Protein AF-0000000078704041 (afdb_homodimer)

Nearest PDB structures (foldseek):
  4uiq-assembly2_A  TM=2.286E-01  e=3.247E+00  Bordetella pertussis Tohama I
  4uiq-assembly2_A  TM=2.288E-01  e=3.247E+00  Bordetella pertussis Tohama I

InterPro domains:
  IPR013879 Protein of unknown function DUF1761 [PF08570] (7-128)

Radius of gyration: 18.22 Å; Cα contacts (8 Å, |Δi|>4): 382; chains: 2; bounding box: 42×47×37 Å

Structure (mmCIF, N/CA/C/O backbone):
data_AF-0000000078704041-model_v1
#
loop_
_entity.id
_entity.type
_entity.pdbx_description
1 polymer 'DUF1761 domain-containing protein'
#
loop_
_atom_site.group_PDB
_atom_site.id
_atom_site.type_symbol
_atom_site.label_atom_id
_atom_site.label_alt_id
_atom_site.label_comp_id
_atom_site.label_asym_id
_atom_site.label_entity_id
_atom_site.label_seq_id
_atom_site.pdbx_PDB_ins_code
_atom_site.Cartn_x
_atom_site.Cartn_y
_atom_site.Cartn_z
_atom_site.occupancy
_atom_site.B_iso_or_equiv
_atom_site.auth_seq_id
_atom_site.auth_comp_id
_atom_site.auth_asym_id
_atom_site.auth_atom_id
_atom_site.pdbx_PDB_model_num
ATOM 1 N N . MET A 1 1 ? -11.055 -17.156 -16.953 1 51.72 1 MET A N 1
ATOM 2 C CA . MET A 1 1 ? -11.953 -16.094 -16.531 1 51.72 1 MET A CA 1
ATOM 3 C C . MET A 1 1 ? -13.281 -16.656 -16.031 1 51.72 1 MET A C 1
ATOM 5 O O . MET A 1 1 ? -13.914 -16.094 -15.148 1 51.72 1 MET A O 1
ATOM 9 N N . ASP A 1 2 ? -13.648 -17.766 -16.547 1 55.88 2 ASP A N 1
ATOM 10 C CA . ASP A 1 2 ? -14.82 -18.547 -16.156 1 55.88 2 ASP A CA 1
ATOM 11 C C . ASP A 1 2 ? -14.789 -18.875 -14.664 1 55.88 2 ASP A C 1
ATOM 13 O O . ASP A 1 2 ? -15.828 -19.156 -14.062 1 55.88 2 ASP A O 1
ATOM 17 N N . SER A 1 3 ? -13.648 -18.297 -14.031 1 73.75 3 SER A N 1
ATOM 18 C CA . SER A 1 3 ? -13.477 -18.828 -12.68 1 73.75 3 SER A CA 1
ATOM 19 C C . SER A 1 3 ? -13.492 -17.719 -11.641 1 73.75 3 SER A C 1
ATOM 21 O O . SER A 1 3 ? -13.102 -17.922 -10.492 1 73.75 3 SER A O 1
ATOM 23 N N . ILE A 1 4 ? -14.086 -16.531 -12.18 1 87.62 4 ILE A N 1
ATOM 24 C CA . ILE A 1 4 ? -14.125 -15.453 -11.188 1 87.62 4 ILE A CA 1
ATOM 25 C C . ILE A 1 4 ? -15.539 -15.305 -10.641 1 87.62 4 ILE A C 1
ATOM 27 O O . ILE A 1 4 ? -16.5 -15.133 -11.406 1 87.62 4 ILE A O 1
ATOM 31 N N . ASN A 1 5 ? -15.789 -15.422 -9.383 1 94.69 5 ASN A N 1
ATOM 32 C CA . ASN A 1 5 ? -17.031 -15.148 -8.68 1 94.69 5 ASN A CA 1
ATOM 33 C C . ASN A 1 5 ? -17.172 -13.672 -8.32 1 94.69 5 ASN A C 1
ATOM 35 O O . ASN A 1 5 ? -16.656 -13.227 -7.293 1 94.69 5 ASN A O 1
ATOM 39 N N . TYR A 1 6 ? -17.922 -12.969 -9.078 1 96.25 6 TYR A N 1
ATOM 40 C CA . TYR A 1 6 ? -18.016 -11.523 -8.953 1 96.25 6 TYR A CA 1
ATOM 41 C C . TYR A 1 6 ? -18.719 -11.133 -7.66 1 96.25 6 TYR A C 1
ATOM 43 O O . TYR A 1 6 ? -18.453 -10.07 -7.09 1 96.25 6 TYR A O 1
ATOM 51 N N . LEU A 1 7 ? -19.547 -11.984 -7.184 1 97.19 7 LEU A N 1
ATOM 52 C CA . LEU A 1 7 ? -20.203 -11.711 -5.91 1 97.19 7 LEU A CA 1
ATOM 53 C C . LEU A 1 7 ? -19.203 -11.758 -4.762 1 97.19 7 LEU A C 1
ATOM 55 O O . LEU A 1 7 ? -19.297 -10.969 -3.816 1 97.19 7 LEU A O 1
ATOM 59 N N . ALA A 1 8 ? -18.266 -12.703 -4.855 1 97.38 8 ALA A N 1
ATOM 60 C CA . ALA A 1 8 ? -17.203 -12.789 -3.85 1 97.38 8 ALA A CA 1
ATOM 61 C C . ALA A 1 8 ? -16.312 -11.547 -3.887 1 97.38 8 ALA A C 1
ATOM 63 O O . ALA A 1 8 ? -15.906 -11.039 -2.842 1 97.38 8 ALA A O 1
ATOM 64 N N . VAL A 1 9 ? -16.094 -11.109 -5.105 1 97.94 9 VAL A N 1
ATOM 65 C CA . VAL A 1 9 ? -15.266 -9.922 -5.289 1 97.94 9 VAL A CA 1
ATOM 66 C C . VAL A 1 9 ? -15.953 -8.711 -4.66 1 97.94 9 VAL A C 1
ATOM 68 O O . VAL A 1 9 ? -15.312 -7.93 -3.947 1 97.94 9 VAL A O 1
ATOM 71 N N . ILE A 1 10 ? -17.234 -8.57 -4.863 1 98.38 10 ILE A N 1
ATOM 72 C CA . ILE A 1 10 ? -18 -7.453 -4.32 1 98.38 10 ILE A CA 1
ATOM 73 C C . ILE A 1 10 ? -18.078 -7.578 -2.799 1 98.38 10 ILE A C 1
ATOM 75 O O . ILE A 1 10 ? -17.922 -6.59 -2.078 1 98.38 10 ILE A O 1
ATOM 79 N N . ALA A 1 11 ? -18.312 -8.742 -2.324 1 98.38 11 ALA A N 1
ATOM 80 C CA . ALA A 1 11 ? -18.375 -8.977 -0.883 1 98.38 11 ALA A CA 1
ATOM 81 C C . ALA A 1 11 ? -17.047 -8.641 -0.208 1 98.38 11 ALA A C 1
ATOM 83 O O . ALA A 1 11 ? -17.031 -8.07 0.887 1 98.38 11 ALA A O 1
ATOM 84 N N . ALA A 1 12 ? -15.969 -9.078 -0.849 1 98.44 12 ALA A N 1
ATOM 85 C CA . ALA A 1 12 ? -14.648 -8.75 -0.316 1 98.44 12 ALA A CA 1
ATOM 86 C C . ALA A 1 12 ? -14.438 -7.242 -0.257 1 98.44 12 ALA A C 1
ATOM 88 O O . ALA A 1 12 ? -13.945 -6.719 0.745 1 98.44 12 ALA A O 1
ATOM 89 N N . ALA A 1 13 ? -14.812 -6.59 -1.281 1 98.5 13 ALA A N 1
ATOM 90 C CA . ALA A 1 13 ? -14.695 -5.133 -1.303 1 98.5 13 ALA A CA 1
ATOM 91 C C . ALA A 1 13 ? -15.539 -4.496 -0.203 1 98.5 13 ALA A C 1
ATOM 93 O O . ALA A 1 13 ? -15.094 -3.568 0.473 1 98.5 13 ALA A O 1
ATOM 94 N N . LEU A 1 14 ? -16.719 -4.98 0.043 1 98.19 14 LEU A N 1
ATOM 95 C CA . LEU A 1 14 ? -17.641 -4.434 1.046 1 98.19 14 LEU A CA 1
ATOM 96 C C . LEU A 1 14 ? -17.094 -4.676 2.453 1 98.19 14 LEU A C 1
ATOM 98 O O . LEU A 1 14 ? -17.359 -3.891 3.365 1 98.19 14 LEU A O 1
ATOM 102 N N . SER A 1 15 ? -16.391 -5.738 2.602 1 98.31 15 SER A N 1
ATOM 103 C CA . SER A 1 15 ? -15.844 -6.039 3.92 1 98.31 15 SER A CA 1
ATOM 104 C C . SER A 1 15 ? -14.891 -4.938 4.383 1 98.31 15 SER A C 1
ATOM 106 O O . SER A 1 15 ? -14.742 -4.707 5.586 1 98.31 15 SER A O 1
ATOM 108 N N . ALA A 1 16 ? -14.25 -4.297 3.436 1 97.38 16 ALA A N 1
ATOM 109 C CA . ALA A 1 16 ? -13.344 -3.201 3.775 1 97.38 16 ALA A CA 1
ATOM 110 C C . ALA A 1 16 ? -14.078 -2.1 4.535 1 97.38 16 ALA A C 1
ATOM 112 O O . ALA A 1 16 ? -13.516 -1.483 5.441 1 97.38 16 ALA A O 1
ATOM 113 N N . PHE A 1 17 ? -15.312 -1.873 4.238 1 96.19 17 PHE A N 1
ATOM 114 C CA . PHE A 1 17 ? -16.109 -0.826 4.871 1 96.19 17 PHE A CA 1
ATOM 115 C C . PHE A 1 17 ? -16.531 -1.248 6.273 1 96.19 17 PHE A C 1
ATOM 117 O O . PHE A 1 17 ? -16.531 -0.435 7.199 1 96.19 17 PHE A O 1
ATOM 124 N N . LEU A 1 18 ? -16.891 -2.438 6.316 1 97 18 LEU A N 1
ATOM 125 C CA . LEU A 1 18 ? -17.266 -2.945 7.633 1 97 18 LEU A CA 1
ATOM 126 C C . LEU A 1 18 ? -16.078 -2.893 8.586 1 97 18 LEU A C 1
ATOM 128 O O . LEU A 1 18 ? -16.203 -2.438 9.727 1 97 18 LEU A O 1
ATOM 132 N N . ILE A 1 19 ? -14.969 -3.332 8.102 1 98.31 19 ILE A N 1
ATOM 133 C CA . ILE A 1 19 ? -13.758 -3.314 8.914 1 98.31 19 ILE A CA 1
ATOM 134 C C . ILE A 1 19 ? -13.367 -1.872 9.234 1 98.31 19 ILE A C 1
ATOM 136 O O . ILE A 1 19 ? -13 -1.559 10.367 1 98.31 19 ILE A O 1
ATOM 140 N N . GLY A 1 20 ? -13.438 -1.019 8.242 1 97 20 GLY A N 1
ATOM 141 C CA . GLY A 1 20 ? -13.141 0.388 8.461 1 97 20 GLY A CA 1
ATOM 142 C C . GLY A 1 20 ? -14.031 1.037 9.5 1 97 20 GLY A C 1
ATOM 143 O O . GLY A 1 20 ? -13.57 1.819 10.328 1 97 20 GLY A O 1
ATOM 144 N N . GLY A 1 21 ? -15.297 0.748 9.414 1 95.31 21 GLY A N 1
ATOM 145 C CA . GLY A 1 21 ? -16.234 1.262 10.406 1 95.31 21 GLY A CA 1
ATOM 146 C C . GLY A 1 21 ? -15.867 0.864 11.82 1 95.31 21 GLY A C 1
ATOM 147 O O . GLY A 1 21 ? -15.812 1.713 12.719 1 95.31 21 GLY A O 1
ATOM 148 N N . VAL A 1 22 ? -15.578 -0.348 12 1 97.25 22 VAL A N 1
ATOM 149 C CA . VAL A 1 22 ? -15.211 -0.836 13.328 1 97.25 22 VAL A CA 1
ATOM 150 C C . VAL A 1 22 ? -13.844 -0.282 13.719 1 97.25 22 VAL A C 1
ATOM 152 O O . VAL A 1 22 ? -13.656 0.179 14.852 1 97.25 22 VAL A O 1
ATOM 155 N N . TRP A 1 23 ? -12.906 -0.189 12.859 1 97.19 23 TRP A N 1
ATOM 156 C CA . TRP A 1 23 ? -11.516 0.183 13.102 1 97.19 23 TRP A CA 1
ATOM 157 C C . TRP A 1 23 ? -11.406 1.666 13.438 1 97.19 23 TRP A C 1
ATOM 159 O O . TRP A 1 23 ? -10.75 2.039 14.414 1 97.19 23 TRP A O 1
ATOM 169 N N . TYR A 1 24 ? -12.102 2.502 12.664 1 94.88 24 TYR A N 1
ATOM 170 C CA . TYR A 1 24 ? -11.875 3.939 12.742 1 94.88 24 TYR A CA 1
ATOM 171 C C . TYR A 1 24 ? -12.992 4.625 13.531 1 94.88 24 TYR A C 1
ATOM 173 O O . TYR A 1 24 ? -12.891 5.812 13.844 1 94.88 24 TYR A O 1
ATOM 181 N N . SER A 1 25 ? -14.047 3.895 13.867 1 92.69 25 SER A N 1
ATOM 182 C CA . SER A 1 25 ? -15.125 4.508 14.641 1 92.69 25 SER A CA 1
ATOM 183 C C . SER A 1 25 ? -15.234 3.879 16.016 1 92.69 25 SER A C 1
ATOM 185 O O . SER A 1 25 ? -15.734 4.508 16.953 1 92.69 25 SER A O 1
ATOM 187 N N . VAL A 1 26 ? -14.773 2.641 16.172 1 94.62 26 VAL A N 1
ATOM 188 C CA . VAL A 1 26 ? -14.953 1.966 17.453 1 94.62 26 VAL A CA 1
ATOM 189 C C . VAL A 1 26 ? -13.594 1.753 18.125 1 94.62 26 VAL A C 1
ATOM 191 O O . VAL A 1 26 ? -13.367 2.209 19.234 1 94.62 26 VAL A O 1
ATOM 194 N N . LEU A 1 27 ? -12.656 1.256 17.469 1 97.38 27 LEU A N 1
ATOM 195 C CA . LEU A 1 27 ? -11.414 0.817 18.094 1 97.38 27 LEU A CA 1
ATOM 196 C C . LEU A 1 27 ? -10.414 1.962 18.172 1 97.38 27 LEU A C 1
ATOM 198 O O . LEU A 1 27 ? -9.719 2.121 19.188 1 97.38 27 LEU A O 1
ATOM 202 N N . PHE A 1 28 ? -10.289 2.791 17.078 1 97.88 28 PHE A N 1
ATOM 203 C CA . PHE A 1 28 ? -9.156 3.715 17.016 1 97.88 28 PHE A CA 1
ATOM 204 C C . PHE A 1 28 ? -9.617 5.105 16.609 1 97.88 28 PHE A C 1
ATOM 206 O O . PHE A 1 28 ? -8.844 5.875 16.031 1 97.88 28 PHE A O 1
ATOM 213 N N . ALA A 1 29 ? -10.867 5.418 16.844 1 94.06 29 ALA A N 1
ATOM 214 C CA . ALA A 1 29 ? -11.43 6.695 16.422 1 94.06 29 ALA A CA 1
ATOM 215 C C . ALA A 1 29 ? -10.641 7.867 17 1 94.06 29 ALA A C 1
ATOM 217 O O . ALA A 1 29 ? -10.156 8.719 16.25 1 94.06 29 ALA A O 1
ATOM 218 N N . LYS A 1 30 ? -10.484 7.875 18.25 1 94.88 30 LYS A N 1
ATOM 219 C CA . LYS A 1 30 ? -9.898 9.016 18.938 1 94.88 30 LYS A CA 1
ATOM 220 C C . LYS A 1 30 ? -8.43 9.203 18.562 1 94.88 30 LYS A C 1
ATOM 222 O O . LYS A 1 30 ? -8.023 10.281 18.141 1 94.88 30 LYS A O 1
ATOM 227 N N . PRO A 1 31 ? -7.621 8.133 18.703 1 97 31 PRO A N 1
ATOM 228 C CA . PRO A 1 31 ? -6.219 8.359 18.344 1 97 31 PRO A CA 1
ATOM 229 C C . PRO A 1 31 ? -6.035 8.68 16.859 1 97 31 PRO A C 1
ATOM 231 O O . PRO A 1 31 ? -5.137 9.445 16.5 1 97 31 PRO A O 1
ATOM 234 N N . TRP A 1 32 ? -6.832 8.141 16.031 1 96.56 32 TRP A N 1
ATOM 235 C CA . TRP A 1 32 ? -6.746 8.43 14.602 1 96.56 32 TRP A CA 1
ATOM 236 C C . TRP A 1 32 ? -7.07 9.891 14.328 1 96.56 32 TRP A C 1
ATOM 238 O O . TRP A 1 32 ? -6.371 10.555 13.562 1 96.56 32 TRP A O 1
ATOM 248 N N . MET A 1 33 ? -8.094 10.367 14.922 1 94.94 33 MET A N 1
ATOM 249 C CA . MET A 1 33 ? -8.477 11.758 14.742 1 94.94 33 MET A CA 1
ATOM 250 C C . MET A 1 33 ? -7.398 12.695 15.273 1 94.94 33 MET A C 1
ATOM 252 O O . MET A 1 33 ? -7.07 13.703 14.641 1 94.94 33 MET A O 1
ATOM 256 N N . LYS A 1 34 ? -6.918 12.359 16.391 1 95.81 34 LYS A N 1
ATOM 257 C CA . LYS A 1 34 ? -5.883 13.172 17.031 1 95.81 34 LYS A CA 1
ATOM 258 C C . LYS A 1 34 ? -4.633 13.242 16.141 1 95.81 34 LYS A C 1
ATOM 260 O O . LYS A 1 34 ? -4.078 14.328 15.938 1 95.81 34 LYS A O 1
ATOM 265 N N . GLU A 1 35 ? -4.223 12.117 15.633 1 95.94 35 GLU A N 1
ATOM 266 C CA . GLU A 1 35 ? -3.008 12.062 14.82 1 95.94 35 GLU A CA 1
ATOM 267 C C . GLU A 1 35 ? -3.184 12.828 13.516 1 95.94 35 GLU A C 1
ATOM 269 O O . GLU A 1 35 ? -2.213 13.328 12.945 1 95.94 35 GLU A O 1
ATOM 274 N N . ASN A 1 36 ? -4.406 12.93 13.016 1 94.38 36 ASN A N 1
ATOM 275 C CA . ASN A 1 36 ? -4.66 13.625 11.758 1 94.38 36 ASN A CA 1
ATOM 276 C C . ASN A 1 36 ? -5.047 15.078 12 1 94.38 36 ASN A C 1
ATOM 278 O O . ASN A 1 36 ? -5.23 15.844 11.047 1 94.38 36 ASN A O 1
ATOM 282 N N . GLY A 1 37 ? -5.188 15.422 13.297 1 92.44 37 GLY A N 1
ATOM 283 C CA . GLY A 1 37 ? -5.59 16.781 13.648 1 92.44 37 GLY A CA 1
ATOM 284 C C . GLY A 1 37 ? -7.035 17.078 13.312 1 92.44 37 GLY A C 1
ATOM 285 O O . GLY A 1 37 ? -7.379 18.219 13 1 92.44 37 GLY A O 1
ATOM 286 N N . PHE A 1 38 ? -7.832 16.078 13.281 1 90.25 38 PHE A N 1
ATOM 287 C CA . PHE A 1 38 ? -9.242 16.25 12.93 1 90.25 38 PHE A CA 1
ATOM 288 C C . PHE A 1 38 ? -10.062 16.594 14.172 1 90.25 38 PHE A C 1
ATOM 290 O O . PHE A 1 38 ? -9.789 16.078 15.258 1 90.25 38 PHE A O 1
ATOM 297 N N . ASP A 1 39 ? -11 17.484 13.938 1 85.75 39 ASP A N 1
ATOM 298 C CA . ASP A 1 39 ? -12.078 17.656 14.906 1 85.75 39 ASP A CA 1
ATOM 299 C C . ASP A 1 39 ? -13.398 17.125 14.359 1 85.75 39 ASP A C 1
ATOM 301 O O . ASP A 1 39 ? -13.508 16.812 13.172 1 85.75 39 ASP A O 1
ATOM 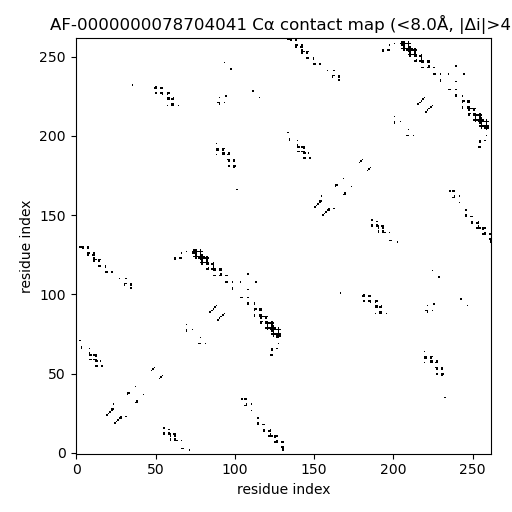305 N N . GLU A 1 40 ? -14.25 16.922 15.25 1 78.38 40 GLU A N 1
ATOM 306 C CA . GLU A 1 40 ? -15.531 16.328 14.859 1 78.38 40 GLU A CA 1
ATOM 307 C C . GLU A 1 40 ? -16.219 17.172 13.781 1 78.38 40 GLU A C 1
ATOM 309 O O . GLU A 1 40 ? -16.844 16.625 12.867 1 78.38 40 GLU A O 1
ATOM 314 N N . ALA A 1 41 ? -16.094 18.406 13.828 1 78.31 41 ALA A N 1
ATOM 315 C CA . ALA A 1 41 ? -16.719 19.297 12.867 1 78.31 41 ALA A CA 1
ATOM 316 C C . ALA A 1 41 ? -16.125 19.141 11.477 1 78.31 41 ALA A C 1
ATOM 318 O O . ALA A 1 41 ? -16.828 19.188 10.469 1 78.31 41 ALA A O 1
ATOM 319 N N . GLU A 1 42 ? -14.93 18.844 11.391 1 74.25 42 GLU A N 1
ATOM 320 C CA . GLU A 1 42 ? -14.25 18.656 10.117 1 74.25 42 GLU A CA 1
ATOM 321 C C . GLU A 1 42 ? -14.703 17.375 9.43 1 74.25 42 GLU A C 1
ATOM 323 O O . GLU A 1 42 ? -14.836 17.328 8.203 1 74.25 42 GLU A O 1
ATOM 328 N N . LEU A 1 43 ? -14.945 16.453 10.195 1 74.44 43 LEU A N 1
ATOM 329 C CA . LEU A 1 43 ? -15.352 15.156 9.664 1 74.44 43 LEU A CA 1
ATOM 330 C C . LEU A 1 43 ? -16.797 15.203 9.156 1 74.44 43 LEU A C 1
ATOM 332 O O . LEU A 1 43 ? -17.141 14.539 8.18 1 74.44 43 LEU A O 1
ATOM 336 N N . ARG A 1 44 ? -17.516 16.109 9.703 1 73.38 44 ARG A N 1
ATOM 337 C CA . ARG A 1 44 ? -18.922 16.219 9.336 1 73.38 44 ARG A CA 1
ATOM 338 C C . ARG A 1 44 ? -19.078 16.984 8.023 1 73.38 44 ARG A C 1
ATOM 340 O O . ARG A 1 44 ? -20.031 16.734 7.273 1 73.38 44 ARG A O 1
ATOM 347 N N . ASN A 1 45 ? -18.297 17.75 7.668 1 73.25 45 ASN A N 1
ATOM 348 C CA . ASN A 1 45 ? -18.406 18.594 6.484 1 73.25 45 ASN A CA 1
ATOM 349 C C . ASN A 1 45 ? -17.75 17.938 5.27 1 73.25 45 ASN A C 1
ATOM 351 O O . ASN A 1 45 ? -17.547 18.594 4.246 1 73.25 45 ASN A O 1
ATOM 355 N N . SER A 1 46 ? -17.625 16.734 5.422 1 75.81 46 SER A N 1
ATOM 356 C CA . SER A 1 46 ? -16.906 16.078 4.332 1 75.81 46 SER A CA 1
ATOM 357 C C . SER A 1 46 ? -17.875 15.508 3.305 1 75.81 46 SER A C 1
ATOM 359 O O . SER A 1 46 ? -19.047 15.25 3.621 1 75.81 46 SER A O 1
ATOM 361 N N . ASN A 1 47 ? -17.406 15.562 2.025 1 87.88 47 ASN A N 1
ATOM 362 C CA . ASN A 1 47 ? -18.156 14.906 0.959 1 87.88 47 ASN A CA 1
ATOM 363 C C . ASN A 1 47 ? -18.125 13.383 1.101 1 87.88 47 ASN A C 1
ATOM 365 O O . ASN A 1 47 ? -17.266 12.727 0.516 1 87.88 47 ASN A O 1
ATOM 369 N N . MET A 1 48 ? -19.109 12.891 1.746 1 86.06 48 MET A N 1
ATOM 370 C CA . MET A 1 48 ? -19.141 11.469 2.078 1 86.06 48 MET A CA 1
ATOM 371 C C . MET A 1 48 ? -19.266 10.617 0.819 1 86.06 48 MET A C 1
ATOM 373 O O . MET A 1 48 ? -18.719 9.516 0.75 1 86.06 48 MET A O 1
ATOM 377 N N . GLY A 1 49 ? -19.984 11.125 -0.127 1 90.5 49 GLY A N 1
ATOM 378 C CA . GLY A 1 49 ? -20.125 10.398 -1.38 1 90.5 49 GLY A CA 1
ATOM 379 C C . GLY A 1 49 ? -18.797 10.156 -2.072 1 90.5 49 GLY A C 1
ATOM 380 O O . GLY A 1 49 ? -18.516 9.047 -2.543 1 90.5 49 GLY A O 1
ATOM 381 N N . LYS A 1 50 ? -17.984 11.156 -2.123 1 93.69 50 LYS A N 1
ATOM 382 C CA . LYS A 1 50 ? -16.672 11.039 -2.742 1 93.69 50 LYS A CA 1
ATOM 383 C C . LYS A 1 50 ? -15.781 10.086 -1.949 1 93.69 50 LYS A C 1
ATOM 385 O O . LYS A 1 50 ? -15.078 9.258 -2.529 1 93.69 50 LYS A O 1
ATOM 390 N N . ILE A 1 51 ? -15.805 10.242 -0.649 1 93.25 51 ILE A N 1
ATOM 391 C CA . ILE A 1 51 ? -14.93 9.453 0.217 1 93.25 51 ILE A CA 1
ATOM 392 C C . ILE A 1 51 ? -15.336 7.98 0.156 1 93.25 51 ILE A C 1
ATOM 394 O O . ILE A 1 51 ? -14.508 7.117 -0.146 1 93.25 51 ILE A O 1
ATOM 398 N N . PHE A 1 52 ? -16.641 7.727 0.336 1 94.12 52 PHE A N 1
ATOM 399 C CA . PHE A 1 52 ? -17.094 6.344 0.37 1 94.12 52 PHE A CA 1
ATOM 400 C C . PHE A 1 52 ? -17.156 5.758 -1.035 1 94.12 52 PHE A C 1
ATOM 402 O O . PHE A 1 52 ? -16.828 4.586 -1.237 1 94.12 52 PHE A O 1
ATOM 409 N N . GLY A 1 53 ? -17.562 6.551 -1.936 1 96.06 53 GLY A N 1
ATOM 410 C CA . GLY A 1 53 ? -17.594 6.082 -3.312 1 96.06 53 GLY A CA 1
ATOM 411 C C . GLY A 1 53 ? -16.203 5.766 -3.855 1 96.06 53 GLY A C 1
ATOM 412 O O . GLY A 1 53 ? -16 4.711 -4.461 1 96.06 53 GLY A O 1
ATOM 413 N N . GLY A 1 54 ? -15.305 6.695 -3.666 1 97.12 54 GLY A N 1
ATOM 414 C CA . GLY A 1 54 ? -13.93 6.469 -4.082 1 97.12 54 GLY A CA 1
ATOM 415 C C . GLY A 1 54 ? -13.281 5.285 -3.391 1 97.12 54 GLY A C 1
ATOM 416 O O . GLY A 1 54 ? -12.578 4.5 -4.023 1 97.12 54 GLY A O 1
ATOM 417 N N . SER A 1 55 ? -13.523 5.207 -2.119 1 97.19 55 SER A N 1
ATOM 418 C CA . SER A 1 55 ? -12.961 4.098 -1.359 1 97.19 55 SER A CA 1
ATOM 419 C C . SER A 1 55 ? -13.5 2.758 -1.844 1 97.19 55 SER A C 1
ATOM 421 O O . SER A 1 55 ? -12.789 1.755 -1.851 1 97.19 55 SER A O 1
ATOM 423 N N . PHE A 1 56 ? -14.758 2.768 -2.213 1 97.81 56 PHE A N 1
ATOM 424 C CA . PHE A 1 56 ? -15.352 1.533 -2.715 1 97.81 56 PHE A CA 1
ATOM 425 C C . PHE A 1 56 ? -14.711 1.123 -4.035 1 97.81 56 PHE A C 1
ATOM 427 O O . PHE A 1 56 ? -14.453 -0.06 -4.266 1 97.81 56 PHE A O 1
ATOM 434 N N . ILE A 1 57 ? -14.484 2.051 -4.891 1 98.44 57 ILE A N 1
ATOM 435 C CA . ILE A 1 57 ? -13.836 1.775 -6.172 1 98.44 57 ILE A CA 1
ATOM 436 C C . ILE A 1 57 ? -12.453 1.18 -5.934 1 98.44 57 ILE A C 1
ATOM 438 O O . ILE A 1 57 ? -12.094 0.165 -6.535 1 98.44 57 ILE A O 1
ATOM 442 N N . PHE A 1 58 ? -11.688 1.765 -5.039 1 98.62 58 PHE A N 1
ATOM 443 C CA . PHE A 1 58 ? -10.359 1.248 -4.727 1 98.62 58 PHE A CA 1
ATOM 444 C C . PHE A 1 58 ? -10.445 -0.153 -4.133 1 98.62 58 PHE A C 1
ATOM 446 O O . PHE A 1 58 ? -9.633 -1.02 -4.449 1 98.62 58 PHE A O 1
ATOM 453 N N . SER A 1 59 ? -11.438 -0.35 -3.258 1 98.5 59 SER A N 1
ATOM 454 C CA . SER A 1 59 ? -11.602 -1.666 -2.648 1 98.5 59 SER A CA 1
ATOM 455 C C . SER A 1 59 ? -11.961 -2.717 -3.691 1 98.5 59 SER A C 1
ATOM 457 O O . SER A 1 59 ? -11.516 -3.863 -3.605 1 98.5 59 SER A O 1
ATOM 459 N N . LEU A 1 60 ? -12.734 -2.316 -4.645 1 98.56 60 LEU A N 1
ATOM 460 C CA . LEU A 1 60 ? -13.109 -3.221 -5.727 1 98.56 60 LEU A CA 1
ATOM 461 C C . LEU A 1 60 ? -11.898 -3.582 -6.578 1 98.56 60 LEU A C 1
ATOM 463 O O . LEU A 1 60 ? -11.742 -4.734 -6.984 1 98.56 60 LEU A O 1
ATOM 467 N N . ILE A 1 61 ? -11.125 -2.59 -6.848 1 98.62 61 ILE A N 1
ATOM 468 C CA . ILE A 1 61 ? -9.898 -2.811 -7.609 1 98.62 61 ILE A CA 1
ATOM 469 C C . ILE A 1 61 ? -9 -3.797 -6.871 1 98.62 61 ILE A C 1
ATOM 471 O O . ILE A 1 61 ? -8.523 -4.773 -7.453 1 98.62 61 ILE A O 1
ATOM 475 N N . ILE A 1 62 ? -8.812 -3.592 -5.617 1 98.5 62 ILE A N 1
ATOM 476 C CA . ILE A 1 62 ? -7.953 -4.445 -4.801 1 98.5 62 ILE A CA 1
ATOM 477 C C . ILE A 1 62 ? -8.484 -5.879 -4.82 1 98.5 62 ILE A C 1
ATOM 479 O O . ILE A 1 62 ? -7.73 -6.82 -5.078 1 98.5 62 ILE A O 1
ATOM 483 N N . SER A 1 63 ? -9.758 -6.02 -4.574 1 98.31 63 SER A N 1
ATOM 484 C CA . SER A 1 63 ? -10.375 -7.34 -4.496 1 98.31 63 SER A CA 1
ATOM 485 C C . SER A 1 63 ? -10.312 -8.062 -5.836 1 98.31 63 SER A C 1
ATOM 487 O O . SER A 1 63 ? -10.023 -9.258 -5.895 1 98.31 63 SER A O 1
ATOM 489 N N . PHE A 1 64 ? -10.539 -7.336 -6.887 1 97.25 64 PHE A N 1
ATOM 490 C CA . PHE A 1 64 ? -10.562 -7.93 -8.219 1 97.25 64 PHE A CA 1
ATOM 491 C C . PHE A 1 64 ? -9.18 -8.422 -8.617 1 97.25 64 PHE A C 1
ATOM 493 O O . PHE A 1 64 ? -9.031 -9.539 -9.117 1 97.25 64 PHE A O 1
ATOM 500 N N . VAL A 1 65 ? -8.219 -7.637 -8.453 1 95.88 65 VAL A N 1
ATOM 501 C CA . VAL A 1 65 ? -6.859 -8.023 -8.805 1 95.88 65 VAL A CA 1
ATOM 502 C C . VAL A 1 65 ? -6.395 -9.164 -7.891 1 95.88 65 VAL A C 1
ATOM 504 O O . VAL A 1 65 ? -5.645 -10.039 -8.32 1 95.88 65 VAL A O 1
ATOM 507 N N . PHE A 1 66 ? -6.887 -9.117 -6.68 1 95.56 66 PHE A N 1
ATOM 508 C CA . PHE A 1 66 ? -6.516 -10.148 -5.723 1 95.56 66 PHE A CA 1
ATOM 509 C C . PHE A 1 66 ? -6.996 -11.516 -6.191 1 95.56 66 PHE A C 1
ATOM 511 O O . PHE A 1 66 ? -6.25 -12.5 -6.121 1 95.56 66 PHE A O 1
ATOM 518 N N . VAL A 1 67 ? -8.188 -11.609 -6.676 1 94.25 67 VAL A N 1
ATOM 519 C CA . VAL A 1 67 ? -8.711 -12.906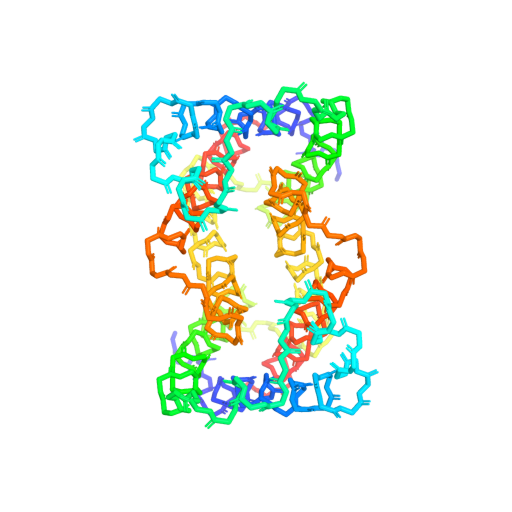 -7.086 1 94.25 67 VAL A CA 1
ATOM 520 C C . VAL A 1 67 ? -7.961 -13.398 -8.32 1 94.25 67 VAL A C 1
ATOM 522 O O . VAL A 1 67 ? -7.75 -14.602 -8.492 1 94.25 67 VAL A O 1
ATOM 525 N N . LEU A 1 68 ? -7.508 -12.453 -9.18 1 91.5 68 LEU A N 1
ATOM 526 C CA . LEU A 1 68 ? -6.719 -12.836 -10.344 1 91.5 68 LEU A CA 1
ATOM 527 C C . LEU A 1 68 ? -5.379 -13.43 -9.922 1 91.5 68 LEU A C 1
ATOM 529 O O . LEU A 1 68 ? -4.879 -14.359 -10.562 1 91.5 68 LEU A O 1
ATOM 533 N N . PHE A 1 69 ? -4.824 -12.922 -8.906 1 90.19 69 PHE A N 1
ATOM 534 C CA . PHE A 1 69 ? -3.525 -13.375 -8.414 1 90.19 69 PHE A CA 1
ATOM 535 C C . PHE A 1 69 ? -3.648 -14.727 -7.727 1 90.19 69 PHE A C 1
ATOM 537 O O . PHE A 1 69 ? -2.734 -15.555 -7.809 1 90.19 69 PHE A O 1
ATOM 544 N N . LEU A 1 70 ? -4.707 -14.984 -7.02 1 91.38 70 LEU A N 1
ATOM 545 C CA . LEU A 1 70 ? -4.891 -16.234 -6.289 1 91.38 70 LEU A CA 1
ATOM 546 C C . LEU A 1 70 ? -5.121 -17.391 -7.25 1 91.38 70 LEU A C 1
ATOM 548 O O . LEU A 1 70 ? -4.672 -18.516 -6.992 1 91.38 70 LEU A O 1
ATOM 552 N N . GLY A 1 71 ? -5.781 -17.094 -8.297 1 87.81 71 GLY A N 1
ATOM 553 C CA . GLY A 1 71 ? -6.027 -18.141 -9.273 1 87.81 71 GLY A CA 1
ATOM 554 C C . GLY A 1 71 ? -7.125 -19.109 -8.859 1 87.81 71 GLY A C 1
ATOM 555 O O . GLY A 1 71 ? -7.742 -18.938 -7.805 1 87.81 71 GLY A O 1
ATOM 556 N N . PRO A 1 72 ? -7.25 -20.172 -9.672 1 87.56 72 PRO A N 1
ATOM 557 C CA . PRO A 1 72 ? -8.391 -21.062 -9.461 1 87.56 72 PRO A CA 1
ATOM 558 C C . PRO A 1 72 ? -8.148 -22.062 -8.328 1 87.56 72 PRO A C 1
ATOM 560 O O . PRO A 1 72 ? -9.102 -22.625 -7.785 1 87.56 72 PRO A O 1
ATOM 563 N N . GLU A 1 73 ? -6.969 -22.328 -7.996 1 87.62 73 GLU A N 1
ATOM 564 C CA . GLU A 1 73 ? -6.66 -23.328 -6.973 1 87.62 73 GLU A CA 1
ATOM 565 C C . GLU A 1 73 ? -6.672 -22.703 -5.578 1 87.62 73 GLU A C 1
ATOM 567 O O . GLU A 1 73 ? -6.27 -23.344 -4.605 1 87.62 73 GLU A O 1
ATOM 572 N N . ARG A 1 74 ? -7.305 -21.672 -5.473 1 90.12 74 ARG A N 1
ATOM 573 C CA . ARG A 1 74 ? -7.316 -20.938 -4.207 1 90.12 74 ARG A CA 1
ATOM 574 C C . ARG A 1 74 ? -8.266 -21.594 -3.209 1 90.12 74 ARG A C 1
ATOM 576 O O . ARG A 1 74 ? -9.227 -22.266 -3.6 1 90.12 74 ARG A O 1
ATOM 583 N N . ASN A 1 75 ? -7.898 -21.469 -1.918 1 95.06 75 ASN A N 1
ATOM 584 C CA . ASN A 1 75 ? -8.758 -21.812 -0.791 1 95.06 75 ASN A CA 1
ATOM 585 C C . ASN A 1 75 ? -8.641 -20.797 0.339 1 95.06 75 ASN A C 1
ATOM 587 O O . ASN A 1 75 ? -7.934 -19.797 0.206 1 95.06 75 ASN A O 1
ATOM 591 N N . ALA A 1 76 ? -9.367 -21.047 1.382 1 96.44 76 ALA A N 1
ATOM 592 C CA . ALA A 1 76 ? -9.461 -20.078 2.471 1 96.44 76 ALA A CA 1
ATOM 593 C C . ALA A 1 76 ? -8.086 -19.75 3.045 1 96.44 76 ALA A C 1
ATOM 595 O O . ALA A 1 76 ? -7.738 -18.594 3.227 1 96.44 76 ALA A O 1
ATOM 596 N N . ALA A 1 77 ? -7.332 -20.797 3.293 1 97.06 77 ALA A N 1
ATOM 597 C CA . ALA A 1 77 ? -6.031 -20.609 3.938 1 97.06 77 ALA A CA 1
ATOM 598 C C . ALA A 1 77 ? -5.059 -19.875 3.021 1 97.06 77 ALA A C 1
ATOM 600 O O . ALA A 1 77 ? -4.363 -18.953 3.453 1 97.06 77 ALA A O 1
ATOM 601 N N . ILE A 1 78 ? -5.059 -20.297 1.795 1 95.19 78 ILE A N 1
ATOM 602 C CA . ILE A 1 78 ? -4.164 -19.688 0.817 1 95.19 78 ILE A CA 1
ATOM 603 C C . ILE A 1 78 ? -4.559 -18.219 0.601 1 95.19 78 ILE A C 1
ATOM 605 O O . ILE A 1 78 ? -3.693 -17.344 0.538 1 95.19 78 ILE A O 1
ATOM 609 N N . GLY A 1 79 ? -5.84 -18 0.501 1 96.75 79 GLY A N 1
ATOM 610 C CA . GLY A 1 79 ? -6.316 -16.641 0.326 1 96.75 79 GLY A CA 1
ATOM 611 C C . GLY A 1 79 ? -5.988 -15.734 1.499 1 96.75 79 GLY A C 1
ATOM 612 O O . GLY A 1 79 ? -5.469 -14.633 1.313 1 96.75 79 GLY A O 1
ATOM 613 N N . ALA A 1 80 ? -6.246 -16.219 2.643 1 98.19 80 ALA A N 1
ATOM 614 C CA . ALA A 1 80 ? -5.98 -15.43 3.846 1 98.19 80 ALA A CA 1
ATOM 615 C C . ALA A 1 80 ? -4.492 -15.148 3.994 1 98.19 80 ALA A C 1
ATOM 617 O O . ALA A 1 80 ? -4.102 -14.031 4.363 1 98.19 80 ALA A O 1
ATOM 618 N N . LEU A 1 81 ? -3.701 -16.125 3.742 1 96.94 81 LEU A N 1
ATOM 619 C CA . LEU A 1 81 ? -2.258 -15.953 3.871 1 96.94 81 LEU A CA 1
ATOM 620 C C . LEU A 1 81 ? -1.732 -14.969 2.834 1 96.94 81 LEU A C 1
ATOM 622 O O . LEU A 1 81 ? -0.896 -14.117 3.148 1 96.94 81 LEU A O 1
ATOM 626 N N . ALA A 1 82 ? -2.186 -15.117 1.606 1 95.56 82 ALA A N 1
ATOM 627 C CA . ALA A 1 82 ? -1.771 -14.195 0.553 1 95.56 82 ALA A CA 1
ATOM 628 C C . ALA A 1 82 ? -2.158 -12.758 0.899 1 95.56 82 ALA A C 1
ATOM 630 O O . ALA A 1 82 ? -1.363 -11.828 0.711 1 95.56 82 ALA A O 1
ATOM 631 N N . GLY A 1 83 ? -3.389 -12.602 1.403 1 97.69 83 GLY A N 1
ATOM 632 C CA . GLY A 1 83 ? -3.828 -11.281 1.832 1 97.69 83 GLY A CA 1
ATOM 633 C C . GLY A 1 83 ? -2.992 -10.711 2.961 1 97.69 83 GLY A C 1
ATOM 634 O O . GLY A 1 83 ? -2.623 -9.539 2.936 1 97.69 83 GLY A O 1
ATOM 635 N N . PHE A 1 84 ? -2.715 -11.531 3.902 1 98.25 84 PHE A N 1
ATOM 636 C CA . PHE A 1 84 ? -1.895 -11.109 5.031 1 98.25 84 PHE A CA 1
ATOM 637 C C . PHE A 1 84 ? -0.515 -10.672 4.562 1 98.25 84 PHE A C 1
ATOM 639 O O . PHE A 1 84 ? -0.015 -9.625 4.988 1 98.25 84 PHE A O 1
ATOM 646 N N . MET A 1 85 ? 0.076 -11.422 3.691 1 96.81 85 MET A N 1
ATOM 647 C CA . MET A 1 85 ? 1.425 -11.125 3.221 1 96.81 85 MET A CA 1
ATOM 648 C C . MET A 1 85 ? 1.443 -9.836 2.398 1 96.81 85 MET A C 1
ATOM 650 O O . MET A 1 85 ? 2.305 -8.984 2.602 1 96.81 85 MET A O 1
ATOM 654 N N . ALA A 1 86 ? 0.486 -9.703 1.506 1 97.12 86 ALA A N 1
ATOM 655 C CA . ALA A 1 86 ? 0.409 -8.492 0.695 1 97.12 86 ALA A CA 1
ATOM 656 C C . ALA A 1 86 ? 0.154 -7.27 1.565 1 97.12 86 ALA A C 1
ATOM 658 O O . ALA A 1 86 ? 0.772 -6.219 1.367 1 97.12 86 ALA A O 1
ATOM 659 N N . GLY A 1 87 ? -0.753 -7.438 2.498 1 98.44 87 GLY A N 1
ATOM 660 C CA . GLY A 1 87 ? -1.087 -6.34 3.391 1 98.44 87 GLY A CA 1
ATOM 661 C C . GLY A 1 87 ? 0.071 -5.914 4.273 1 98.44 87 GLY A C 1
ATOM 662 O O . GLY A 1 87 ? 0.341 -4.723 4.426 1 98.44 87 GLY A O 1
ATOM 663 N N . LEU A 1 88 ? 0.754 -6.828 4.793 1 98.5 88 LEU A N 1
ATOM 664 C CA . LEU A 1 88 ? 1.796 -6.531 5.77 1 98.5 88 LEU A CA 1
ATOM 665 C C . LEU A 1 88 ? 3.096 -6.137 5.074 1 98.5 88 LEU A C 1
ATOM 667 O O . LEU A 1 88 ? 3.691 -5.109 5.402 1 98.5 88 LEU A O 1
ATOM 671 N N . PHE A 1 89 ? 3.445 -6.855 4.086 1 98.31 89 PHE A N 1
ATOM 672 C CA . PHE A 1 89 ? 4.824 -6.723 3.633 1 98.31 89 PHE A CA 1
ATOM 673 C C . PHE A 1 89 ? 4.91 -5.805 2.42 1 98.31 89 PHE A C 1
ATOM 675 O O . PHE A 1 89 ? 5.992 -5.34 2.061 1 98.31 89 PHE A O 1
ATOM 682 N N . TRP A 1 90 ? 3.795 -5.59 1.799 1 98.25 90 TRP A N 1
ATOM 683 C CA . TRP A 1 90 ? 3.854 -4.652 0.68 1 98.25 90 TRP A CA 1
ATOM 684 C C . TRP A 1 90 ? 3.102 -3.367 1.007 1 98.25 90 TRP A C 1
ATOM 686 O O . TRP A 1 90 ? 3.686 -2.279 0.992 1 98.25 90 TRP A O 1
ATOM 696 N N . VAL A 1 91 ? 1.854 -3.502 1.387 1 98.56 91 VAL A N 1
ATOM 697 C CA . VAL A 1 91 ? 1.047 -2.307 1.614 1 98.56 91 VAL A CA 1
ATOM 698 C C . VAL A 1 91 ? 1.552 -1.571 2.854 1 98.56 91 VAL A C 1
ATOM 700 O O . VAL A 1 91 ? 1.882 -0.385 2.787 1 98.56 91 VAL A O 1
ATOM 703 N N . ALA A 1 92 ? 1.659 -2.262 3.953 1 98.75 92 ALA A N 1
ATOM 704 C CA . ALA A 1 92 ? 2.119 -1.631 5.188 1 98.75 92 ALA A CA 1
ATOM 705 C C . ALA A 1 92 ? 3.551 -1.126 5.047 1 98.75 92 ALA A C 1
ATOM 707 O O . ALA A 1 92 ? 3.887 -0.044 5.535 1 98.75 92 ALA A O 1
ATOM 708 N N . ALA A 1 93 ? 4.367 -1.907 4.445 1 98.62 93 ALA A N 1
ATOM 709 C CA . ALA A 1 93 ? 5.758 -1.493 4.27 1 98.62 93 ALA A CA 1
ATOM 710 C C . ALA A 1 93 ? 5.852 -0.245 3.396 1 98.62 93 ALA A C 1
ATOM 712 O O . ALA A 1 93 ? 6.613 0.675 3.699 1 98.62 93 ALA A O 1
ATOM 713 N N . ALA A 1 94 ? 5.086 -0.245 2.334 1 98.5 94 ALA A N 1
ATOM 714 C CA . ALA A 1 94 ? 5.07 0.933 1.471 1 98.5 94 ALA A CA 1
ATOM 715 C C . ALA A 1 94 ? 4.59 2.166 2.232 1 98.5 94 ALA A C 1
ATOM 717 O O . ALA A 1 94 ? 5.168 3.248 2.102 1 98.5 94 ALA A O 1
ATOM 718 N N . MET A 1 95 ? 3.549 1.98 2.992 1 98.38 95 MET A N 1
ATOM 719 C CA . MET A 1 95 ? 3.055 3.068 3.832 1 98.38 95 MET A CA 1
ATOM 720 C C . MET A 1 95 ? 4.121 3.516 4.824 1 98.38 95 MET A C 1
ATOM 722 O O . MET A 1 95 ? 4.25 4.707 5.113 1 98.38 95 MET A O 1
ATOM 726 N N . GLY A 1 96 ? 4.84 2.535 5.348 1 98.31 96 GLY A N 1
ATOM 727 C CA . GLY A 1 96 ? 5.906 2.857 6.285 1 98.31 96 GLY A CA 1
ATOM 728 C C . GLY A 1 96 ? 6.965 3.768 5.695 1 98.31 96 GLY A C 1
ATOM 729 O O . GLY A 1 96 ? 7.41 4.715 6.344 1 98.31 96 GLY A O 1
ATOM 730 N N . ILE A 1 97 ? 7.344 3.539 4.512 1 97.81 97 ILE A N 1
ATOM 731 C CA . ILE A 1 97 ? 8.328 4.371 3.832 1 97.81 97 ILE A CA 1
ATOM 732 C C . ILE A 1 97 ? 7.797 5.797 3.701 1 97.81 97 ILE A C 1
ATOM 734 O O . ILE A 1 97 ? 8.477 6.758 4.082 1 97.81 97 ILE A O 1
ATOM 738 N N . THR A 1 98 ? 6.594 5.867 3.207 1 97.69 98 THR A N 1
ATOM 739 C CA . THR A 1 98 ? 5.988 7.176 2.994 1 97.69 98 THR A CA 1
ATOM 740 C C . THR A 1 98 ? 5.844 7.926 4.312 1 97.69 98 THR A C 1
ATOM 742 O O . THR A 1 98 ? 6.145 9.125 4.391 1 97.69 98 THR A O 1
ATOM 745 N N . TYR A 1 99 ? 5.422 7.203 5.363 1 97.06 99 TYR A N 1
ATOM 746 C CA . TYR A 1 99 ? 5.191 7.832 6.66 1 97.06 99 TYR A CA 1
ATOM 747 C C . TYR A 1 99 ? 6.5 8.297 7.281 1 97.06 99 TYR A C 1
ATOM 749 O O . TYR A 1 99 ? 6.535 9.305 7.988 1 97.06 99 TYR A O 1
ATOM 757 N N . LEU A 1 100 ? 7.57 7.637 7.074 1 95.44 100 LEU A N 1
ATOM 758 C CA . LEU A 1 100 ? 8.875 8.062 7.566 1 95.44 100 LEU A CA 1
ATOM 759 C C . LEU A 1 100 ? 9.305 9.375 6.926 1 95.44 100 LEU A C 1
ATOM 761 O O . LEU A 1 100 ? 9.695 10.312 7.621 1 95.44 100 LEU A O 1
ATOM 765 N N . PHE A 1 101 ? 9.156 9.484 5.648 1 93.69 101 PHE A N 1
ATOM 766 C CA . PHE A 1 101 ? 9.602 10.68 4.934 1 93.69 101 PHE A CA 1
ATOM 767 C C . PHE A 1 101 ? 8.672 11.852 5.215 1 93.69 101 PHE A C 1
ATOM 769 O O . PHE A 1 101 ? 9.109 13.008 5.207 1 93.69 101 PHE A O 1
ATOM 776 N N . GLU A 1 102 ? 7.441 11.492 5.551 1 93.69 102 GLU A N 1
ATOM 777 C CA . GLU A 1 102 ? 6.48 12.562 5.809 1 93.69 102 GLU A CA 1
ATOM 778 C C . GLU A 1 102 ? 6.336 12.82 7.305 1 93.69 102 GLU A C 1
ATOM 780 O O . GLU A 1 102 ? 5.453 13.578 7.727 1 93.69 102 GLU A O 1
ATOM 785 N N . ARG A 1 103 ? 7.082 12.141 8.133 1 92.44 103 ARG A N 1
ATOM 786 C CA . ARG A 1 103 ? 7.211 12.367 9.562 1 92.44 103 ARG A CA 1
ATOM 787 C C . ARG A 1 103 ? 5.875 12.172 10.273 1 92.44 103 ARG A C 1
ATOM 789 O O . ARG A 1 103 ? 5.496 12.977 11.125 1 92.44 103 ARG A O 1
ATOM 796 N N . LYS A 1 104 ? 5.227 11.18 9.797 1 95 104 LYS A N 1
ATOM 797 C CA . LYS A 1 104 ? 4.016 10.789 10.516 1 95 104 LYS A CA 1
ATOM 798 C C . LYS A 1 104 ? 4.348 9.969 11.758 1 95 104 LYS A C 1
ATOM 800 O O . LYS A 1 104 ? 5.395 9.32 11.82 1 95 104 LYS A O 1
ATOM 805 N N . SER A 1 105 ? 3.443 10.008 12.68 1 96.25 105 SER A N 1
ATOM 806 C CA . SER A 1 105 ? 3.68 9.32 13.938 1 96.25 105 SER A CA 1
ATOM 807 C C . SER A 1 105 ? 3.609 7.809 13.766 1 96.25 105 SER A C 1
ATOM 809 O O . SER A 1 105 ? 2.918 7.312 12.875 1 96.25 105 SER A O 1
ATOM 811 N N . LEU A 1 106 ? 4.336 7.121 14.656 1 96.44 106 LEU A N 1
ATOM 812 C CA . LEU A 1 106 ? 4.277 5.664 14.672 1 96.44 106 LEU A CA 1
ATOM 813 C C . LEU A 1 106 ? 2.863 5.184 14.977 1 96.44 106 LEU A C 1
ATOM 815 O O . LEU A 1 106 ? 2.424 4.16 14.453 1 96.44 106 LEU A O 1
ATOM 819 N N . LYS A 1 107 ? 2.189 5.895 15.781 1 98.12 107 LYS A N 1
ATOM 820 C CA . LYS A 1 107 ? 0.818 5.547 16.141 1 98.12 107 LYS A CA 1
ATOM 821 C C . LYS A 1 107 ? -0.089 5.551 14.914 1 98.12 107 LYS A C 1
ATOM 823 O O . LYS A 1 107 ? -0.851 4.609 14.688 1 98.12 107 LYS A O 1
ATOM 828 N N . LEU A 1 108 ? 0.019 6.613 14.172 1 98.19 108 LEU A N 1
ATOM 829 C CA . LEU A 1 108 ? -0.797 6.703 12.969 1 98.19 108 LEU A CA 1
ATOM 830 C C . LEU A 1 108 ? -0.437 5.598 11.984 1 98.19 108 LEU A C 1
ATOM 832 O O . LEU A 1 108 ? -1.32 5 11.359 1 98.19 108 LEU A O 1
ATOM 836 N N . PHE A 1 109 ? 0.831 5.312 11.906 1 98.44 109 PHE A N 1
ATOM 837 C CA . PHE A 1 109 ? 1.284 4.246 11.023 1 98.44 109 PHE A CA 1
ATOM 838 C C . PHE A 1 109 ? 0.673 2.91 11.43 1 98.44 109 PHE A C 1
ATOM 840 O O . PHE A 1 109 ? 0.138 2.186 10.594 1 98.44 109 PHE A O 1
ATOM 847 N N . LEU A 1 110 ? 0.732 2.604 12.664 1 98.69 110 LEU A N 1
ATOM 848 C CA . LEU A 1 110 ? 0.239 1.316 13.141 1 98.69 110 LEU A CA 1
ATOM 849 C C . LEU A 1 110 ? -1.271 1.208 12.953 1 98.69 110 LEU A C 1
ATOM 851 O O . LEU A 1 110 ? -1.785 0.132 12.641 1 98.69 110 LEU A O 1
ATOM 855 N N . ILE A 1 111 ? -1.955 2.289 13.094 1 98.56 111 ILE A N 1
ATOM 856 C CA . ILE A 1 111 ? -3.402 2.293 12.914 1 98.56 111 ILE A CA 1
ATOM 857 C C . ILE A 1 111 ? -3.742 2.033 11.445 1 98.56 111 ILE A C 1
ATOM 859 O O . ILE A 1 111 ? -4.504 1.114 11.133 1 98.56 111 ILE A O 1
ATOM 863 N N . ASN A 1 112 ? -3.16 2.83 10.562 1 98.69 112 ASN A N 1
ATOM 864 C CA . ASN A 1 112 ? -3.508 2.727 9.156 1 98.69 112 ASN A CA 1
ATOM 865 C C . ASN A 1 112 ? -2.98 1.432 8.539 1 98.69 112 ASN A C 1
ATOM 867 O O . ASN A 1 112 ? -3.686 0.768 7.777 1 98.69 112 ASN A O 1
ATOM 871 N N . ALA A 1 113 ? -1.771 1.094 8.867 1 98.69 113 ALA A N 1
ATOM 872 C CA . ALA A 1 113 ? -1.203 -0.152 8.352 1 98.69 113 ALA A CA 1
ATOM 873 C C . ALA A 1 113 ? -1.983 -1.36 8.867 1 98.69 113 ALA A C 1
ATOM 875 O O . ALA A 1 113 ? -2.232 -2.307 8.117 1 98.69 113 ALA A O 1
ATOM 876 N N . GLY A 1 114 ? -2.307 -1.33 10.18 1 98.75 114 GLY A N 1
ATOM 877 C CA . GLY A 1 114 ? -3.092 -2.416 10.742 1 98.75 114 GLY A CA 1
ATOM 878 C C . GLY A 1 114 ? -4.422 -2.621 10.039 1 98.75 114 GLY A C 1
ATOM 879 O O . GLY A 1 114 ? -4.812 -3.756 9.766 1 98.75 114 GLY A O 1
ATOM 880 N N . TYR A 1 115 ? -5.086 -1.547 9.734 1 98.75 115 TYR A N 1
ATOM 881 C CA . TYR A 1 115 ? -6.344 -1.614 9 1 98.75 115 TYR A CA 1
ATOM 882 C C . TYR A 1 115 ? -6.168 -2.348 7.676 1 98.75 115 TYR A C 1
ATOM 884 O O . TYR A 1 115 ? -6.965 -3.223 7.332 1 98.75 115 TYR A O 1
ATOM 892 N N . HIS A 1 116 ? -5.172 -2 6.934 1 98.75 116 HIS A N 1
ATOM 893 C CA . HIS A 1 116 ? -4.984 -2.59 5.613 1 98.75 116 HIS A CA 1
ATOM 894 C C . HIS A 1 116 ? -4.574 -4.055 5.715 1 98.75 116 HIS A C 1
ATOM 896 O O . HIS A 1 116 ? -4.98 -4.879 4.895 1 98.75 116 HIS A O 1
ATOM 902 N N . VAL A 1 117 ? -3.762 -4.402 6.727 1 98.81 117 VAL A N 1
ATOM 903 C CA . VAL A 1 117 ? -3.361 -5.793 6.91 1 98.81 117 VAL A CA 1
ATOM 904 C C . VAL A 1 117 ? -4.594 -6.656 7.176 1 98.81 117 VAL A C 1
ATOM 906 O O . VAL A 1 117 ? -4.773 -7.699 6.547 1 98.81 117 VAL A O 1
ATOM 909 N N . VAL A 1 118 ? -5.445 -6.195 8.078 1 98.88 118 VAL A N 1
ATOM 910 C CA . VAL A 1 1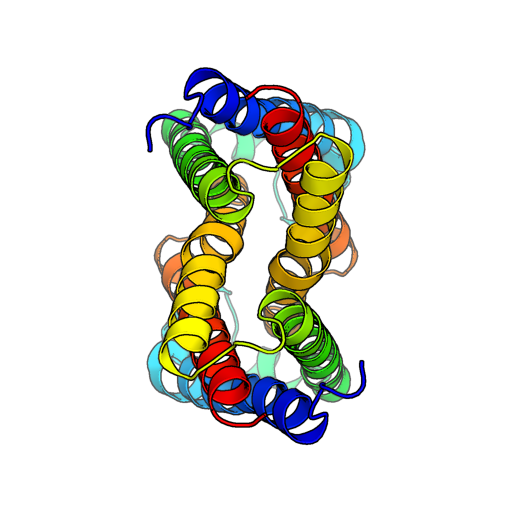18 ? -6.656 -6.934 8.414 1 98.88 118 VAL A CA 1
ATOM 911 C C . VAL A 1 118 ? -7.582 -7 7.203 1 98.88 118 VAL A C 1
ATOM 913 O O . VAL A 1 118 ? -8.117 -8.062 6.883 1 98.88 118 VAL A O 1
ATOM 916 N N . THR A 1 119 ? -7.723 -5.906 6.535 1 98.81 119 THR A N 1
ATOM 917 C CA . THR A 1 119 ? -8.633 -5.824 5.402 1 98.81 119 THR A CA 1
ATOM 918 C C . THR A 1 119 ? -8.18 -6.75 4.273 1 98.81 119 THR A C 1
ATOM 920 O O . THR A 1 119 ? -8.984 -7.504 3.723 1 98.81 119 THR A O 1
ATOM 923 N N . PHE A 1 120 ? -6.906 -6.719 3.932 1 98.75 120 PHE A N 1
ATOM 924 C CA . PHE A 1 120 ? -6.383 -7.586 2.883 1 98.75 120 PHE A CA 1
ATOM 925 C C . PHE A 1 120 ? -6.527 -9.055 3.27 1 98.75 120 PHE A C 1
ATOM 927 O O . PHE A 1 120 ? -6.855 -9.891 2.43 1 98.75 120 PHE A O 1
ATOM 934 N N . THR A 1 121 ? -6.273 -9.352 4.504 1 98.81 121 THR A N 1
ATOM 935 C CA . THR A 1 121 ? -6.398 -10.727 4.988 1 98.81 121 THR A CA 1
ATOM 936 C C . THR A 1 121 ? -7.832 -11.227 4.84 1 98.81 121 THR A C 1
ATOM 938 O O . THR A 1 121 ? -8.062 -12.32 4.328 1 98.81 121 THR A O 1
ATOM 941 N N . VAL A 1 122 ? -8.758 -10.445 5.262 1 98.81 122 VAL A N 1
ATOM 942 C CA . VAL A 1 122 ? -10.164 -10.82 5.219 1 98.81 122 VAL A CA 1
ATOM 943 C C . VAL A 1 122 ? -10.625 -10.938 3.77 1 98.81 122 VAL A C 1
ATOM 945 O O . VAL A 1 122 ? -11.367 -11.859 3.418 1 98.81 122 VAL A O 1
ATOM 948 N N . MET A 1 123 ? -10.203 -10 2.906 1 98.56 123 MET A N 1
ATOM 949 C CA . MET A 1 123 ? -10.562 -10.086 1.493 1 98.56 123 MET A CA 1
ATOM 950 C C . MET A 1 123 ? -10.039 -11.391 0.886 1 98.56 123 MET A C 1
ATOM 952 O O . MET A 1 123 ? -10.766 -12.07 0.154 1 98.56 123 MET A O 1
ATOM 956 N N . GLY A 1 124 ? -8.789 -11.695 1.215 1 98 124 GLY A N 1
ATOM 957 C CA . GLY A 1 124 ? -8.242 -12.953 0.736 1 98 124 GLY A CA 1
ATOM 958 C C . GLY A 1 124 ? -9.008 -14.164 1.221 1 98 124 GLY A C 1
ATOM 959 O O . GLY A 1 124 ? -9.227 -15.109 0.464 1 98 124 GLY A O 1
ATOM 960 N N . LEU A 1 125 ? -9.359 -14.102 2.479 1 98.5 125 LEU A N 1
ATOM 961 C CA . LEU A 1 125 ? -10.148 -15.18 3.064 1 98.5 125 LEU A CA 1
ATOM 962 C C . LEU A 1 125 ? -11.469 -15.352 2.326 1 98.5 125 LEU A C 1
ATOM 964 O O . LEU A 1 125 ? -11.852 -16.469 1.98 1 98.5 125 LEU A O 1
ATOM 968 N N . ILE A 1 126 ? -12.195 -14.312 2.07 1 98.38 126 ILE A N 1
ATOM 969 C CA . ILE A 1 126 ? -13.492 -14.328 1.403 1 98.38 126 ILE A CA 1
ATOM 970 C C . ILE A 1 126 ? -13.336 -14.898 -0.006 1 98.38 126 ILE A C 1
ATOM 972 O O . ILE A 1 126 ? -14.102 -15.773 -0.415 1 98.38 126 ILE A O 1
ATOM 976 N N . LEU A 1 127 ? -12.32 -14.477 -0.718 1 97.44 127 LEU A N 1
ATOM 977 C CA . LEU A 1 127 ? -12.109 -14.898 -2.098 1 97.44 127 LEU A CA 1
ATOM 978 C C . LEU A 1 127 ? -11.656 -16.359 -2.158 1 97.44 127 LEU A C 1
ATOM 980 O O . LEU A 1 127 ? -11.922 -17.047 -3.146 1 97.44 127 LEU A O 1
ATOM 984 N N . GLY A 1 128 ? -10.969 -16.75 -1.124 1 95.88 128 GLY A N 1
ATOM 985 C CA . GLY A 1 128 ? -10.523 -18.141 -1.053 1 95.88 128 GLY A CA 1
ATOM 986 C C . GLY A 1 128 ? -11.648 -19.109 -0.735 1 95.88 128 GLY A C 1
ATOM 987 O O . GLY A 1 128 ? -11.633 -20.25 -1.195 1 95.88 128 GLY A O 1
ATOM 988 N N . VAL A 1 129 ? -12.594 -18.656 0.042 1 95.06 129 VAL A N 1
ATOM 989 C CA . VAL A 1 129 ? -13.695 -19.516 0.48 1 95.06 129 VAL A CA 1
ATOM 990 C C . VAL A 1 129 ? -14.789 -19.547 -0.59 1 95.06 129 VAL A C 1
ATOM 992 O O . VAL A 1 129 ? -15.352 -20.594 -0.884 1 95.06 129 VAL A O 1
ATOM 995 N N . TRP A 1 130 ? -15.094 -18.391 -1.111 1 93.56 130 TRP A N 1
ATOM 996 C CA . TRP A 1 130 ? -16.203 -18.234 -2.041 1 93.56 130 TRP A CA 1
ATOM 997 C C . TRP A 1 130 ? -15.711 -18.188 -3.482 1 93.56 130 TRP A C 1
ATOM 999 O O . TRP A 1 130 ? -15.422 -17.109 -4.008 1 93.56 130 TRP A O 1
ATOM 1009 N N . LYS A 1 131 ? -15.773 -19.359 -4.223 1 88.69 131 LYS A N 1
ATOM 1010 C CA . LYS A 1 131 ? -15.211 -19.453 -5.566 1 88.69 131 LYS A CA 1
ATOM 1011 C C . LYS A 1 131 ? -16.312 -19.516 -6.621 1 88.69 131 LYS A C 1
ATOM 1013 O O . LYS A 1 131 ? -17.438 -19.953 -6.34 1 88.69 131 LYS A O 1
ATOM 1018 N N . MET B 1 1 ? 14.438 -22.516 -1.647 1 50.84 1 MET B N 1
ATOM 1019 C CA . MET B 1 1 ? 15.188 -21.422 -1.024 1 50.84 1 MET B CA 1
ATOM 1020 C C . MET B 1 1 ? 16.547 -21.25 -1.698 1 50.84 1 MET B C 1
ATOM 1022 O O . MET B 1 1 ? 17.062 -20.125 -1.788 1 50.84 1 MET B O 1
ATOM 1026 N N . ASP B 1 2 ? 17.047 -22.312 -2.221 1 55.62 2 ASP B N 1
ATOM 1027 C CA . ASP B 1 2 ? 18.281 -22.375 -3.004 1 55.62 2 ASP B CA 1
ATOM 1028 C C . ASP B 1 2 ? 18.219 -21.438 -4.207 1 55.62 2 ASP B C 1
ATOM 1030 O O . ASP B 1 2 ? 19.25 -21.047 -4.758 1 55.62 2 ASP B O 1
ATOM 1034 N N . SER B 1 3 ? 16.984 -20.719 -4.238 1 73.56 3 SER B N 1
ATOM 1035 C CA . SER B 1 3 ? 16.812 -20.047 -5.523 1 73.56 3 SER B CA 1
ATOM 1036 C C . SER B 1 3 ? 16.641 -18.547 -5.34 1 73.56 3 SER B C 1
ATOM 1038 O O . SER B 1 3 ? 16.203 -17.844 -6.262 1 73.56 3 SER B O 1
ATOM 1040 N N . ILE B 1 4 ? 17.109 -18.125 -4.039 1 87.5 4 ILE B N 1
ATOM 1041 C CA . ILE B 1 4 ? 16.953 -16.688 -3.857 1 87.5 4 ILE B CA 1
ATOM 1042 C C . ILE B 1 4 ? 18.312 -16 -4.02 1 87.5 4 ILE B C 1
ATOM 1044 O O . ILE B 1 4 ? 19.281 -16.359 -3.344 1 87.5 4 ILE B O 1
ATOM 1048 N N . ASN B 1 5 ? 18.5 -15.07 -4.91 1 94.56 5 ASN B N 1
ATOM 1049 C CA . ASN B 1 5 ? 19.656 -14.211 -5.086 1 94.56 5 ASN B CA 1
ATOM 1050 C C . ASN B 1 5 ? 19.594 -12.984 -4.176 1 94.56 5 ASN B C 1
ATOM 1052 O O . ASN B 1 5 ? 18.969 -11.977 -4.523 1 94.56 5 ASN B O 1
ATOM 1056 N N . TYR B 1 6 ? 20.297 -13.039 -3.107 1 96.19 6 TYR B N 1
ATOM 1057 C CA . TYR B 1 6 ? 20.219 -12.016 -2.074 1 96.19 6 TYR B CA 1
ATOM 105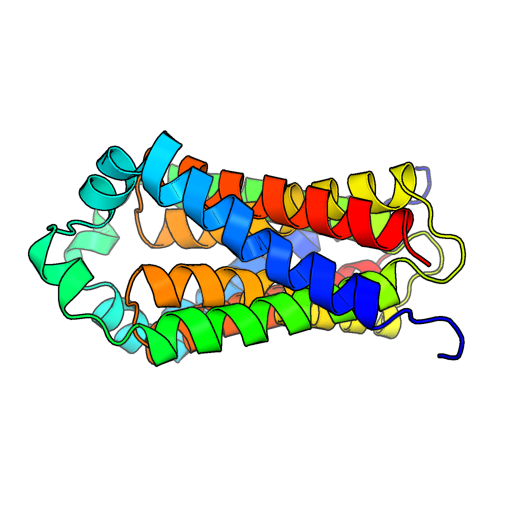8 C C . TYR B 1 6 ? 20.797 -10.695 -2.562 1 96.19 6 TYR B C 1
ATOM 1060 O O . TYR B 1 6 ? 20.375 -9.625 -2.121 1 96.19 6 TYR B O 1
ATOM 1068 N N . LEU B 1 7 ? 21.688 -10.766 -3.473 1 97.12 7 LEU B N 1
ATOM 1069 C CA . LEU B 1 7 ? 22.234 -9.539 -4.043 1 97.12 7 LEU B CA 1
ATOM 1070 C C . LEU B 1 7 ? 21.172 -8.805 -4.863 1 97.12 7 LEU B C 1
ATOM 1072 O O . LEU B 1 7 ? 21.125 -7.57 -4.859 1 97.12 7 LEU B O 1
ATOM 1076 N N . ALA B 1 8 ? 20.359 -9.586 -5.586 1 97.31 8 ALA B N 1
ATOM 1077 C CA . ALA B 1 8 ? 19.266 -8.984 -6.348 1 97.31 8 ALA B CA 1
ATOM 1078 C C . ALA B 1 8 ? 18.25 -8.344 -5.418 1 97.31 8 ALA B C 1
ATOM 1080 O O . ALA B 1 8 ? 17.719 -7.27 -5.723 1 97.31 8 ALA B O 1
ATOM 1081 N N . VAL B 1 9 ? 18.047 -9.023 -4.312 1 97.94 9 VAL B N 1
ATOM 1082 C CA . VAL B 1 9 ? 17.094 -8.516 -3.328 1 97.94 9 VAL B CA 1
ATOM 1083 C C . VAL B 1 9 ? 17.594 -7.191 -2.764 1 97.94 9 VAL B C 1
ATOM 1085 O O . VAL B 1 9 ? 16.844 -6.227 -2.656 1 97.94 9 VAL B O 1
ATOM 1088 N N . ILE B 1 10 ? 18.859 -7.109 -2.453 1 98.38 10 ILE B N 1
ATOM 1089 C CA . ILE B 1 10 ? 19.453 -5.895 -1.901 1 98.38 10 ILE B CA 1
ATOM 1090 C C . ILE B 1 10 ? 19.469 -4.797 -2.963 1 98.38 10 ILE B C 1
ATOM 1092 O O . ILE B 1 10 ? 19.141 -3.643 -2.672 1 98.38 10 ILE B O 1
ATOM 1096 N N . ALA B 1 11 ? 19.812 -5.137 -4.152 1 98.31 11 ALA B N 1
ATOM 1097 C CA . ALA B 1 11 ? 19.828 -4.164 -5.246 1 98.31 11 ALA B CA 1
ATOM 1098 C C . ALA B 1 11 ? 18.438 -3.594 -5.492 1 98.31 11 ALA B C 1
ATOM 1100 O O . ALA B 1 11 ? 18.281 -2.398 -5.758 1 98.31 11 ALA B O 1
ATOM 1101 N N . ALA B 1 12 ? 17.438 -4.492 -5.473 1 98.44 12 ALA B N 1
ATOM 1102 C CA . ALA B 1 12 ? 16.062 -4.035 -5.637 1 98.44 12 ALA B CA 1
ATOM 1103 C C . ALA B 1 12 ? 15.672 -3.066 -4.527 1 98.44 12 ALA B C 1
ATOM 1105 O O . ALA B 1 12 ? 15.07 -2.021 -4.789 1 98.44 12 ALA B O 1
ATOM 1106 N N . ALA B 1 13 ? 16.016 -3.4 -3.359 1 98.5 13 ALA B N 1
ATOM 1107 C CA . ALA B 1 13 ? 15.734 -2.514 -2.234 1 98.5 13 ALA B CA 1
ATOM 1108 C C . ALA B 1 13 ? 16.438 -1.169 -2.4 1 98.5 13 ALA B C 1
ATOM 1110 O O . ALA B 1 13 ? 15.844 -0.117 -2.143 1 98.5 13 ALA B O 1
ATOM 1111 N N . LEU B 1 14 ? 17.656 -1.136 -2.859 1 98.19 14 LEU B N 1
ATOM 1112 C CA . LEU B 1 14 ? 18.438 0.086 -3.027 1 98.19 14 LEU B CA 1
ATOM 1113 C C . LEU B 1 14 ? 17.859 0.952 -4.141 1 98.19 14 LEU B C 1
ATOM 1115 O O . LEU B 1 14 ? 17.969 2.18 -4.102 1 98.19 14 LEU B O 1
ATOM 1119 N N . SER B 1 15 ? 17.266 0.308 -5.09 1 98.31 15 SER B N 1
ATOM 1120 C CA . SER B 1 15 ? 16.688 1.067 -6.191 1 98.31 15 SER B CA 1
ATOM 1121 C C . SER B 1 15 ? 15.586 2.006 -5.699 1 98.31 15 SER B C 1
ATOM 1123 O O . SER B 1 15 ? 15.344 3.057 -6.297 1 98.31 15 SER B O 1
ATOM 1125 N N . ALA B 1 16 ? 14.938 1.601 -4.637 1 97.38 16 ALA B N 1
ATOM 1126 C CA . ALA B 1 16 ? 13.891 2.447 -4.066 1 97.38 16 ALA B CA 1
ATOM 1127 C C . ALA B 1 16 ? 14.445 3.811 -3.666 1 97.38 16 ALA B C 1
ATOM 1129 O O . ALA B 1 16 ? 13.766 4.828 -3.807 1 97.38 16 ALA B O 1
ATOM 1130 N N . PHE B 1 17 ? 15.656 3.875 -3.23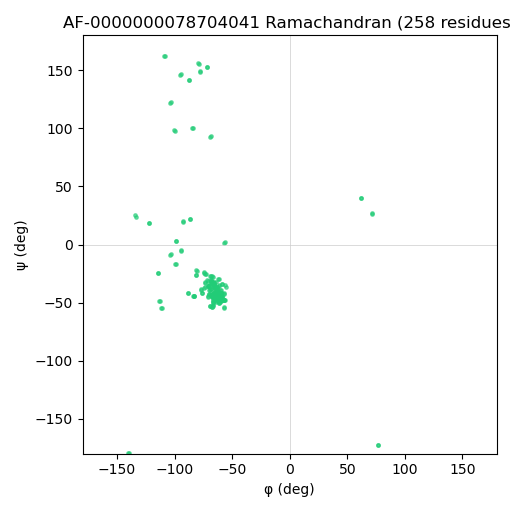4 1 96.19 17 PHE B N 1
ATOM 1131 C CA . PHE B 1 17 ? 16.281 5.117 -2.795 1 96.19 17 PHE B CA 1
ATOM 1132 C C . PHE B 1 17 ? 16.672 5.977 -3.99 1 96.19 17 PHE B C 1
ATOM 1134 O O . PHE B 1 17 ? 16.531 7.199 -3.959 1 96.19 17 PHE B O 1
ATOM 1141 N N . LEU B 1 18 ? 17.172 5.301 -4.914 1 96.94 18 LEU B N 1
ATOM 1142 C CA . LEU B 1 18 ? 17.516 6.035 -6.125 1 96.94 18 LEU B CA 1
ATOM 1143 C C . LEU B 1 18 ? 16.281 6.66 -6.758 1 96.94 18 LEU B C 1
ATOM 1145 O O . LEU B 1 18 ? 16.297 7.836 -7.129 1 96.94 18 LEU B O 1
ATOM 1149 N N . ILE B 1 19 ? 15.266 5.887 -6.848 1 98.25 19 ILE B N 1
ATOM 1150 C CA . ILE B 1 19 ? 14.016 6.375 -7.418 1 98.25 19 ILE B CA 1
ATOM 1151 C C . ILE B 1 19 ? 13.445 7.484 -6.535 1 98.25 19 ILE B C 1
ATOM 1153 O O . ILE B 1 19 ? 12.984 8.508 -7.039 1 98.25 19 ILE B O 1
ATOM 1157 N N . GLY B 1 20 ? 13.469 7.27 -5.242 1 97 20 GLY B N 1
ATOM 1158 C CA . GLY B 1 20 ? 12.992 8.281 -4.32 1 97 20 GLY B CA 1
ATOM 1159 C C . GLY B 1 20 ? 13.742 9.594 -4.434 1 97 20 GLY B C 1
ATOM 1160 O O . GLY B 1 20 ? 13.141 10.672 -4.395 1 97 20 GLY B O 1
ATOM 1161 N N . GLY B 1 21 ? 15.039 9.508 -4.531 1 95.31 21 GLY B N 1
ATOM 1162 C CA . GLY B 1 21 ? 15.844 10.703 -4.719 1 95.31 21 GLY B CA 1
ATOM 1163 C C . GLY B 1 21 ? 15.453 11.5 -5.949 1 95.31 21 GLY B C 1
ATOM 1164 O O . GLY B 1 21 ? 15.234 12.711 -5.875 1 95.31 21 GLY B O 1
ATOM 1165 N N . VAL B 1 22 ? 15.312 10.828 -7.016 1 97.25 22 VAL B N 1
ATOM 1166 C CA . VAL B 1 22 ? 14.938 11.492 -8.258 1 97.25 22 VAL B CA 1
ATOM 1167 C C . VAL B 1 22 ? 13.492 11.984 -8.164 1 97.25 22 VAL B C 1
ATOM 1169 O O . VAL B 1 22 ? 13.188 13.117 -8.547 1 97.25 22 VAL B O 1
ATOM 1172 N N . TRP B 1 23 ? 12.602 11.266 -7.594 1 97.19 23 TRP B N 1
ATOM 1173 C CA . TRP B 1 23 ? 11.164 11.523 -7.539 1 97.19 23 TRP B CA 1
ATOM 1174 C C . TRP B 1 23 ? 10.852 12.695 -6.625 1 97.19 23 TRP B C 1
ATOM 1176 O O . TRP B 1 23 ? 10.109 13.609 -7 1 97.19 23 TRP B O 1
ATOM 1186 N N . TYR B 1 24 ? 11.484 12.727 -5.457 1 94.94 24 TYR B N 1
ATOM 1187 C CA . TYR B 1 24 ? 11.086 13.664 -4.414 1 94.94 24 TYR B CA 1
ATOM 1188 C C . TYR B 1 24 ? 12.062 14.828 -4.328 1 94.94 24 TYR B C 1
ATOM 1190 O O . TYR B 1 24 ? 11.805 15.812 -3.633 1 94.94 24 TYR B O 1
ATOM 1198 N N . SER B 1 25 ? 13.18 14.75 -5.031 1 92.69 25 SER B N 1
ATOM 1199 C CA . SER B 1 25 ? 14.133 15.859 -4.996 1 92.69 25 SER B CA 1
ATOM 1200 C C . SER B 1 25 ? 14.242 16.531 -6.355 1 92.69 25 SER B C 1
ATOM 1202 O O . SER B 1 25 ? 14.617 17.703 -6.445 1 92.69 25 SER B O 1
ATOM 1204 N N . VAL B 1 26 ? 13.922 15.812 -7.434 1 94.56 26 VAL B N 1
ATOM 1205 C CA . VAL B 1 26 ? 14.109 16.391 -8.758 1 94.56 26 VAL B CA 1
ATOM 1206 C C . VAL B 1 26 ? 12.758 16.609 -9.43 1 94.56 26 VAL B C 1
ATOM 1208 O O . VAL B 1 26 ? 12.414 17.719 -9.812 1 94.56 26 VAL B O 1
ATOM 1211 N N . LEU B 1 27 ? 11.914 15.688 -9.453 1 97.38 27 LEU B N 1
ATOM 1212 C CA . LEU B 1 27 ? 10.703 15.742 -10.258 1 97.38 27 LEU B CA 1
ATOM 1213 C C . LEU B 1 27 ? 9.562 16.406 -9.484 1 97.38 27 LEU B C 1
ATOM 1215 O O . LEU B 1 27 ? 8.805 17.203 -10.047 1 97.38 27 LEU B O 1
ATOM 1219 N N . PHE B 1 28 ? 9.406 16.078 -8.156 1 97.88 28 PHE B N 1
ATOM 1220 C CA . PHE B 1 28 ? 8.18 16.484 -7.473 1 97.88 28 PHE B CA 1
ATOM 1221 C C . PHE B 1 28 ? 8.5 17.094 -6.117 1 97.88 28 PHE B C 1
ATOM 1223 O O . PHE B 1 28 ? 7.676 17.047 -5.199 1 97.88 28 PHE B O 1
ATOM 1230 N N . ALA B 1 29 ? 9.688 17.641 -5.969 1 93.94 29 ALA B N 1
ATOM 1231 C CA . ALA B 1 29 ? 10.125 18.188 -4.688 1 93.94 29 ALA B CA 1
ATOM 1232 C C . ALA B 1 29 ? 9.164 19.266 -4.199 1 93.94 29 ALA B C 1
ATOM 1234 O O . ALA B 1 29 ? 8.625 19.172 -3.096 1 93.94 29 ALA B O 1
ATOM 1235 N N . LYS B 1 30 ? 8.938 20.203 -4.992 1 94.88 30 LYS B N 1
ATOM 1236 C CA . LYS B 1 30 ? 8.188 21.391 -4.586 1 94.88 30 LYS B CA 1
ATOM 1237 C C . LYS B 1 30 ? 6.73 21.047 -4.285 1 94.88 30 LYS B C 1
ATOM 1239 O O . LYS B 1 30 ? 6.223 21.359 -3.205 1 94.88 30 LYS B O 1
ATOM 1244 N N . PRO B 1 31 ? 6.047 20.375 -5.234 1 97 31 PRO B N 1
ATOM 1245 C CA . PRO B 1 31 ? 4.652 20.078 -4.91 1 97 31 PRO B CA 1
ATOM 1246 C C . PRO B 1 31 ? 4.516 19.109 -3.727 1 97 31 PRO B C 1
ATOM 1248 O O . PRO B 1 31 ? 3.557 19.203 -2.957 1 97 31 PRO B O 1
ATOM 1251 N N . TRP B 1 32 ? 5.414 18.234 -3.57 1 96.56 32 TRP B N 1
ATOM 1252 C CA . TRP B 1 32 ? 5.379 17.312 -2.441 1 96.56 32 TRP B CA 1
ATOM 1253 C C . TRP B 1 32 ? 5.547 18.062 -1.122 1 96.56 32 TRP B C 1
ATOM 1255 O O . TRP B 1 32 ? 4.816 17.812 -0.161 1 96.56 32 TRP B O 1
ATOM 1265 N N . MET B 1 33 ? 6.473 18.938 -1.08 1 94.88 33 MET B N 1
ATOM 1266 C CA . MET B 1 33 ? 6.703 19.719 0.13 1 94.88 33 MET B CA 1
ATOM 1267 C C . MET B 1 33 ? 5.492 20.594 0.446 1 94.88 33 MET B C 1
ATOM 1269 O O . MET B 1 33 ? 5.082 20.703 1.604 1 94.88 33 MET B O 1
ATOM 1273 N N . LYS B 1 34 ? 4.984 21.188 -0.554 1 95.75 34 LYS B N 1
ATOM 1274 C CA . LYS B 1 34 ? 3.828 22.062 -0.384 1 95.75 34 LYS B CA 1
ATOM 1275 C C . LYS B 1 34 ? 2.629 21.281 0.16 1 95.75 34 LYS B C 1
ATOM 1277 O O . LYS B 1 34 ? 1.965 21.734 1.095 1 95.75 34 LYS B O 1
ATOM 1282 N N . GLU B 1 35 ? 2.395 20.125 -0.397 1 95.88 35 GLU B N 1
ATOM 1283 C CA . GLU B 1 35 ? 1.239 19.328 0.01 1 95.88 35 GLU B CA 1
ATOM 1284 C C . GLU B 1 35 ? 1.395 18.828 1.44 1 95.88 35 GLU B C 1
ATOM 1286 O O . GLU B 1 35 ? 0.402 18.594 2.133 1 95.88 35 GLU B O 1
ATOM 1291 N N . ASN B 1 36 ? 2.613 18.656 1.905 1 94.38 36 ASN B N 1
ATOM 1292 C CA . ASN B 1 36 ? 2.85 18.156 3.256 1 94.38 36 ASN B CA 1
ATOM 1293 C C . ASN B 1 36 ? 3.055 19.312 4.246 1 94.38 36 ASN B C 1
ATOM 1295 O O . ASN B 1 36 ? 3.197 19.078 5.449 1 94.38 36 ASN B O 1
ATOM 1299 N N . GLY B 1 37 ? 3.096 20.531 3.695 1 92.44 37 GLY B N 1
ATOM 1300 C CA . GLY B 1 37 ? 3.314 21.703 4.531 1 92.44 37 GLY B CA 1
ATOM 1301 C C . GLY B 1 37 ? 4.73 21.797 5.059 1 92.44 37 GLY B C 1
ATOM 1302 O O . GLY B 1 37 ? 4.957 22.312 6.156 1 92.44 37 GLY B O 1
ATOM 1303 N N . PHE B 1 38 ? 5.641 21.234 4.348 1 90.19 38 PHE B N 1
ATOM 1304 C CA . PHE B 1 38 ? 7.031 21.25 4.777 1 90.19 38 PHE B CA 1
ATOM 1305 C C . PHE B 1 38 ? 7.746 22.5 4.285 1 90.19 38 PHE B C 1
ATOM 1307 O O . PHE B 1 38 ? 7.477 22.984 3.186 1 90.19 38 PHE B O 1
ATOM 1314 N N . ASP B 1 39 ? 8.586 23 5.172 1 85.75 39 ASP B N 1
ATOM 1315 C CA . ASP B 1 39 ? 9.586 23.969 4.73 1 85.75 39 ASP B CA 1
ATOM 1316 C C . ASP B 1 39 ? 10.984 23.359 4.742 1 85.75 39 ASP B C 1
ATOM 1318 O O . ASP B 1 39 ? 11.188 22.266 5.27 1 85.75 39 ASP B O 1
ATOM 1322 N N . GLU B 1 40 ? 11.805 24 4.062 1 78.44 40 GLU B N 1
ATOM 1323 C CA . GLU B 1 40 ? 13.164 23.484 3.928 1 78.44 40 GLU B CA 1
ATOM 1324 C C . GLU B 1 40 ? 13.805 23.266 5.293 1 78.44 40 GLU B C 1
ATOM 1326 O O . GLU B 1 40 ? 14.531 22.297 5.488 1 78.44 40 GLU B O 1
ATOM 1331 N N . ALA B 1 41 ? 13.555 24.078 6.203 1 78.19 41 ALA B N 1
ATOM 1332 C CA . ALA B 1 41 ? 14.141 23.984 7.539 1 78.19 41 ALA B CA 1
ATOM 1333 C C . ALA B 1 41 ? 13.633 22.75 8.273 1 78.19 41 ALA B C 1
ATOM 1335 O O . ALA B 1 41 ? 14.391 22.078 8.984 1 78.19 41 ALA B O 1
ATOM 1336 N N . GLU B 1 42 ? 12.492 22.359 8.055 1 74.31 42 GLU B N 1
ATOM 1337 C CA . GLU B 1 42 ? 11.906 21.188 8.695 1 74.31 42 GLU B CA 1
ATOM 1338 C C . GLU B 1 42 ? 12.539 19.906 8.172 1 74.31 42 GLU B C 1
ATOM 1340 O O . GLU B 1 42 ? 12.742 18.953 8.938 1 74.31 42 GLU B O 1
ATOM 1345 N N . LEU B 1 43 ? 12.844 19.922 6.988 1 74.31 43 LEU B N 1
ATOM 1346 C CA . LEU B 1 43 ? 13.422 18.75 6.359 1 74.31 43 LEU B CA 1
ATOM 1347 C C . LEU B 1 43 ? 14.875 18.562 6.781 1 74.31 43 LEU B C 1
ATOM 1349 O O . LEU B 1 43 ? 15.344 17.422 6.922 1 74.31 43 LEU B O 1
ATOM 1353 N N . ARG B 1 44 ? 15.453 19.625 7.168 1 74.31 44 ARG B N 1
ATOM 1354 C CA . ARG B 1 44 ? 16.859 19.562 7.559 1 74.31 44 ARG B CA 1
ATOM 1355 C C . ARG B 1 44 ? 17.016 19.062 8.992 1 74.31 44 ARG B C 1
ATOM 1357 O O . ARG B 1 44 ? 18.031 18.469 9.336 1 74.31 44 ARG B O 1
ATOM 1364 N N . ASN B 1 45 ? 16.156 19.219 9.75 1 72.75 45 ASN B N 1
ATOM 1365 C CA . ASN B 1 45 ? 16.25 18.859 11.164 1 72.75 45 ASN B CA 1
ATOM 1366 C C . ASN B 1 45 ? 15.727 17.453 11.422 1 72.75 45 ASN B C 1
ATOM 1368 O O . ASN B 1 45 ? 15.523 17.062 12.57 1 72.75 45 ASN B O 1
ATOM 1372 N N . SER B 1 46 ? 15.711 16.797 10.406 1 75.44 46 SER B N 1
ATOM 1373 C CA . SER B 1 46 ? 15.141 15.461 10.578 1 75.44 46 SER B CA 1
ATOM 1374 C C . SER B 1 46 ? 16.234 14.422 10.836 1 75.44 46 SER B C 1
ATOM 1376 O O . SER B 1 46 ? 17.391 14.633 10.484 1 75.44 46 SER B O 1
ATOM 1378 N N . ASN B 1 47 ? 15.828 13.422 11.664 1 87.69 47 ASN B N 1
ATOM 1379 C CA . ASN B 1 47 ? 16.703 12.281 11.883 1 87.69 47 ASN B CA 1
ATOM 1380 C C . ASN B 1 47 ? 16.828 11.422 10.625 1 87.69 47 ASN B C 1
ATOM 1382 O O . ASN B 1 47 ? 16.078 10.461 10.445 1 87.69 47 ASN B O 1
ATOM 1386 N N . MET B 1 48 ? 17.812 11.727 9.883 1 85.88 48 MET B N 1
ATOM 1387 C CA . MET B 1 48 ? 18 11.086 8.586 1 85.88 48 MET B CA 1
ATOM 1388 C C . MET B 1 48 ? 18.297 9.602 8.742 1 85.88 48 MET B C 1
ATOM 1390 O O . MET B 1 48 ? 17.875 8.789 7.914 1 85.88 48 MET B O 1
ATOM 1394 N N . GLY B 1 49 ? 19 9.281 9.773 1 90.31 49 GLY B N 1
ATOM 1395 C CA . GLY B 1 49 ? 19.297 7.875 10.023 1 90.31 49 GLY B CA 1
ATOM 1396 C C . GLY B 1 49 ? 18.047 7.035 10.211 1 90.31 49 GLY B C 1
ATOM 1397 O O . GLY B 1 49 ? 17.922 5.945 9.648 1 90.31 49 GLY B O 1
ATOM 1398 N N . LYS B 1 50 ? 17.125 7.52 10.969 1 93.56 50 LYS B N 1
ATOM 1399 C CA . LYS B 1 50 ? 15.875 6.812 11.203 1 93.56 50 LYS B CA 1
ATOM 1400 C C . LYS B 1 50 ? 15.055 6.715 9.922 1 93.56 50 LYS B C 1
ATOM 1402 O O . LYS B 1 50 ? 14.492 5.664 9.609 1 93.56 50 LYS B O 1
ATOM 1407 N N . ILE B 1 51 ? 14.984 7.816 9.203 1 93.25 51 ILE B N 1
ATOM 1408 C CA . ILE B 1 51 ? 14.164 7.883 7.996 1 93.25 51 ILE B CA 1
ATOM 1409 C C . ILE B 1 51 ? 14.742 6.953 6.93 1 93.25 51 ILE B C 1
ATOM 1411 O O . ILE B 1 51 ? 14.039 6.082 6.414 1 93.25 51 ILE B O 1
ATOM 1415 N N . PHE B 1 52 ? 16.047 7.086 6.699 1 94 52 PHE B N 1
ATOM 1416 C CA . PHE B 1 52 ? 16.656 6.297 5.641 1 94 52 PHE B CA 1
ATOM 1417 C C . PHE B 1 52 ? 16.859 4.855 6.09 1 94 52 PHE B C 1
ATOM 1419 O O . PHE B 1 52 ? 16.688 3.922 5.305 1 94 52 PHE B O 1
ATOM 1426 N N . GLY B 1 53 ? 17.234 4.703 7.301 1 96 53 GLY B N 1
ATOM 1427 C CA . GLY B 1 53 ? 17.391 3.354 7.824 1 96 53 GLY B CA 1
ATOM 1428 C C . GLY B 1 53 ? 16.094 2.574 7.848 1 96 53 GLY B C 1
ATOM 1429 O O . GLY B 1 53 ? 16.031 1.424 7.41 1 96 53 GLY B O 1
ATOM 1430 N N . GLY B 1 54 ? 15.07 3.205 8.383 1 97.06 54 GLY B N 1
ATOM 1431 C CA . GLY B 1 54 ? 13.758 2.582 8.406 1 97.06 54 GLY B CA 1
ATOM 1432 C C . GLY B 1 54 ? 13.219 2.291 7.016 1 97.06 54 GLY B C 1
ATOM 1433 O O . GLY B 1 54 ? 12.641 1.226 6.777 1 97.06 54 GLY B O 1
ATOM 1434 N N . SER B 1 55 ? 13.391 3.248 6.156 1 97.19 55 SER B N 1
ATOM 1435 C CA . SER B 1 55 ? 12.914 3.064 4.789 1 97.19 55 SER B CA 1
ATOM 1436 C C . SER B 1 55 ? 13.641 1.911 4.102 1 97.19 55 SER B C 1
ATOM 1438 O O . SER B 1 55 ? 13.047 1.189 3.295 1 97.19 55 SER B O 1
ATOM 1440 N N . PHE B 1 56 ? 14.914 1.778 4.414 1 97.81 56 PHE B N 1
ATOM 1441 C CA . PHE B 1 56 ? 15.672 0.686 3.818 1 97.81 56 PHE B CA 1
ATOM 1442 C C . PHE B 1 56 ? 15.156 -0.662 4.312 1 97.81 56 PHE B C 1
ATOM 1444 O O . PHE B 1 56 ? 15.055 -1.614 3.535 1 97.81 56 PHE B O 1
ATOM 1451 N N . ILE B 1 57 ? 14.867 -0.754 5.555 1 98.38 57 ILE B N 1
ATOM 1452 C CA . ILE B 1 57 ? 14.328 -1.985 6.121 1 98.38 57 ILE B CA 1
ATOM 1453 C C . ILE B 1 57 ? 13.008 -2.34 5.438 1 98.38 57 ILE B C 1
ATOM 1455 O O . ILE B 1 57 ? 12.805 -3.484 5.023 1 98.38 57 ILE B O 1
ATOM 1459 N N . PHE B 1 58 ? 12.133 -1.381 5.273 1 98.62 58 PHE B N 1
ATOM 1460 C CA . PHE B 1 58 ? 10.859 -1.622 4.602 1 98.62 58 PHE B CA 1
ATOM 1461 C C . PHE B 1 58 ? 11.078 -2.039 3.154 1 98.62 58 PHE B C 1
ATOM 1463 O O . PHE B 1 58 ? 10.391 -2.922 2.645 1 98.62 58 PHE B O 1
ATOM 1470 N N . SER B 1 59 ? 12.055 -1.378 2.502 1 98.5 59 SER B N 1
ATOM 1471 C CA . SER B 1 59 ? 12.336 -1.722 1.113 1 98.5 59 SER B CA 1
ATOM 1472 C C . SER B 1 59 ? 12.875 -3.145 0.994 1 98.5 59 SER B C 1
ATOM 1474 O O . SER B 1 59 ? 12.562 -3.852 0.034 1 98.5 59 SER B O 1
ATOM 1476 N N . LEU B 1 60 ? 13.641 -3.531 1.95 1 98.5 60 LEU B N 1
ATOM 1477 C CA . LEU B 1 60 ? 14.18 -4.887 1.969 1 98.5 60 LEU B CA 1
ATOM 1478 C C . LEU B 1 60 ? 13.062 -5.91 2.168 1 98.5 60 LEU B C 1
ATOM 1480 O O . LEU B 1 60 ? 13.07 -6.969 1.532 1 98.5 60 LEU B O 1
ATOM 1484 N N . ILE B 1 61 ? 12.195 -5.586 3.062 1 98.62 61 ILE B N 1
ATOM 1485 C CA . ILE B 1 61 ? 11.055 -6.453 3.311 1 98.62 61 ILE B CA 1
ATOM 1486 C C . ILE B 1 61 ? 10.234 -6.613 2.029 1 98.62 61 ILE B C 1
ATOM 1488 O O . ILE B 1 61 ? 9.922 -7.734 1.622 1 98.62 61 ILE B O 1
ATOM 1492 N N . ILE B 1 62 ? 9.953 -5.539 1.377 1 98.44 62 ILE B N 1
ATOM 1493 C CA . ILE B 1 62 ? 9.164 -5.555 0.152 1 98.44 62 ILE B CA 1
ATOM 1494 C C . ILE B 1 62 ? 9.859 -6.406 -0.904 1 98.44 62 ILE B C 1
ATOM 1496 O O . ILE B 1 62 ? 9.242 -7.289 -1.506 1 98.44 62 ILE B O 1
ATOM 1500 N N . SER B 1 63 ? 11.133 -6.156 -1.095 1 98.25 63 SER B N 1
ATOM 1501 C CA . SER B 1 63 ? 11.891 -6.859 -2.123 1 98.25 63 SER B CA 1
ATOM 1502 C C . SER B 1 63 ? 11.992 -8.352 -1.817 1 98.25 63 SER B C 1
ATOM 1504 O O . SER B 1 63 ? 11.859 -9.18 -2.717 1 98.25 63 SER B O 1
ATOM 1506 N N . PHE B 1 64 ? 12.188 -8.672 -0.579 1 97.19 64 PHE B N 1
ATOM 1507 C CA . PHE B 1 64 ? 12.359 -10.062 -0.178 1 97.19 64 PHE B CA 1
ATOM 1508 C C . PHE B 1 64 ? 11.062 -10.844 -0.383 1 97.19 64 PHE B C 1
ATOM 1510 O O . PHE B 1 64 ? 11.086 -11.953 -0.927 1 97.19 64 PHE B O 1
ATOM 1517 N N . VAL B 1 65 ? 10.023 -10.328 0.047 1 95.75 65 VAL B N 1
ATOM 1518 C CA . VAL B 1 65 ? 8.734 -11.008 -0.104 1 95.75 65 VAL B CA 1
ATOM 1519 C C . VAL B 1 65 ? 8.359 -11.086 -1.583 1 95.75 65 VAL B C 1
ATOM 1521 O O . VAL B 1 65 ? 7.75 -12.055 -2.023 1 95.75 65 VAL B O 1
ATOM 1524 N N . PHE B 1 66 ? 8.758 -10.07 -2.301 1 95.56 66 PHE B N 1
ATOM 1525 C CA . PHE B 1 66 ? 8.469 -10.047 -3.729 1 95.56 66 PHE B CA 1
ATOM 1526 C C . PHE B 1 66 ? 9.133 -11.219 -4.441 1 95.56 66 PHE B C 1
ATOM 1528 O O . PHE B 1 66 ? 8.508 -11.875 -5.277 1 95.56 66 PHE B O 1
ATOM 1535 N N . VAL B 1 67 ? 10.359 -11.5 -4.125 1 94.19 67 VAL B N 1
ATOM 1536 C CA . VAL B 1 67 ? 11.062 -12.5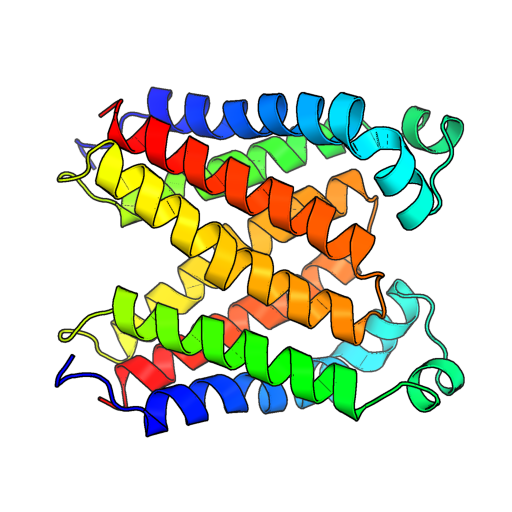78 -4.82 1 94.19 67 VAL B CA 1
ATOM 1537 C C . VAL B 1 67 ? 10.445 -13.922 -4.445 1 94.19 67 VAL B C 1
ATOM 1539 O O . VAL B 1 67 ? 10.391 -14.836 -5.27 1 94.19 67 VAL B O 1
ATOM 1542 N N . LEU B 1 68 ? 9.922 -14.023 -3.193 1 91.44 68 LEU B N 1
ATOM 1543 C CA . LEU B 1 68 ? 9.25 -15.25 -2.779 1 91.44 68 LEU B CA 1
ATOM 1544 C C . LEU B 1 68 ? 7.969 -15.461 -3.578 1 91.44 68 LEU B C 1
ATOM 1546 O O . LEU B 1 68 ? 7.617 -16.594 -3.908 1 91.44 68 LEU B O 1
ATOM 1550 N N . PHE B 1 69 ? 7.309 -14.43 -3.881 1 90.12 69 PHE B N 1
ATOM 1551 C CA . PHE B 1 69 ? 6.051 -14.492 -4.613 1 90.12 69 PHE B CA 1
ATOM 1552 C C . PHE B 1 69 ? 6.293 -14.812 -6.082 1 90.12 69 PHE B C 1
ATOM 1554 O O . PHE B 1 69 ? 5.488 -15.5 -6.711 1 90.12 69 PHE B O 1
ATOM 1561 N N . LEU B 1 70 ? 7.324 -14.305 -6.672 1 91.25 70 LEU B N 1
ATOM 1562 C CA . LEU B 1 70 ? 7.613 -14.516 -8.086 1 91.25 70 LEU B CA 1
ATOM 1563 C C . LEU B 1 70 ? 8.031 -15.953 -8.352 1 91.25 70 LEU B C 1
ATOM 1565 O O . LEU B 1 70 ? 7.703 -16.516 -9.391 1 91.25 70 LEU B O 1
ATOM 1569 N N . GLY B 1 71 ? 8.719 -16.484 -7.414 1 87.62 71 GLY B N 1
ATOM 1570 C CA . GLY B 1 71 ? 9.141 -17.859 -7.574 1 87.62 71 GLY B CA 1
ATOM 1571 C C . GLY B 1 71 ? 10.312 -18.016 -8.531 1 87.62 71 GLY B C 1
ATOM 1572 O O . GLY B 1 71 ? 10.844 -17.031 -9.039 1 87.62 71 GLY B O 1
ATOM 1573 N N . PRO B 1 72 ? 10.617 -19.281 -8.82 1 87.44 72 PRO B N 1
ATOM 1574 C CA . PRO B 1 72 ? 11.836 -19.562 -9.586 1 87.44 72 PRO B CA 1
ATOM 1575 C C . PRO B 1 72 ? 11.641 -19.359 -11.086 1 87.44 72 PRO B C 1
ATOM 1577 O O . PRO B 1 72 ? 12.617 -19.172 -11.82 1 87.44 72 PRO B O 1
ATOM 1580 N N . GLU B 1 73 ? 10.477 -19.422 -11.57 1 87.38 73 GLU B N 1
ATOM 1581 C CA . GLU B 1 73 ? 10.227 -19.297 -13 1 87.38 73 GLU B CA 1
ATOM 1582 C C . GLU B 1 73 ? 10.078 -17.828 -13.414 1 87.38 73 GLU B C 1
ATOM 1584 O O . GLU B 1 73 ? 9.711 -17.531 -14.555 1 87.38 73 GLU B O 1
ATOM 1589 N N . ARG B 1 74 ? 10.586 -17.016 -12.656 1 90 74 ARG B N 1
ATOM 1590 C CA . ARG B 1 74 ? 10.445 -15.594 -12.906 1 90 74 ARG B CA 1
ATOM 1591 C C . ARG B 1 74 ? 11.391 -15.125 -14 1 90 74 ARG B C 1
ATOM 1593 O O . ARG B 1 74 ? 12.445 -15.734 -14.219 1 90 74 ARG B O 1
ATOM 1600 N N . ASN B 1 75 ? 10.938 -14.094 -14.727 1 95 75 ASN B N 1
ATOM 1601 C CA . ASN B 1 75 ? 11.766 -13.344 -15.672 1 95 75 ASN B CA 1
ATOM 1602 C C . ASN B 1 75 ? 11.469 -11.844 -15.609 1 95 75 ASN B C 1
ATOM 1604 O O . ASN B 1 75 ? 10.656 -11.406 -14.789 1 95 75 ASN B O 1
ATOM 1608 N N . ALA B 1 76 ? 12.164 -11.125 -16.438 1 96.38 76 ALA B N 1
ATOM 1609 C CA . ALA B 1 76 ? 12.086 -9.664 -16.375 1 96.38 76 ALA B CA 1
ATOM 1610 C C . ALA B 1 76 ? 10.656 -9.188 -16.578 1 96.38 76 ALA B C 1
ATOM 1612 O O . ALA B 1 76 ? 10.164 -8.352 -15.812 1 96.38 76 ALA B O 1
ATOM 1613 N N . ALA B 1 77 ? 10.023 -9.734 -17.562 1 97.06 77 ALA B N 1
ATOM 1614 C CA . ALA B 1 77 ? 8.68 -9.281 -17.922 1 97.06 77 ALA B CA 1
ATOM 1615 C C . ALA B 1 77 ? 7.676 -9.633 -16.828 1 97.06 77 ALA B C 1
ATOM 1617 O O . ALA B 1 77 ? 6.855 -8.805 -16.438 1 97.06 77 ALA B O 1
ATOM 1618 N N . ILE B 1 78 ? 7.781 -10.836 -16.344 1 95.12 78 ILE B N 1
ATOM 1619 C CA . ILE B 1 78 ? 6.875 -11.305 -15.305 1 95.12 78 ILE B CA 1
ATOM 1620 C C . ILE B 1 78 ? 7.109 -10.508 -14.023 1 95.12 78 ILE B C 1
ATOM 1622 O O . ILE B 1 78 ? 6.156 -10.102 -13.359 1 95.12 78 ILE B O 1
ATOM 1626 N N . GLY B 1 79 ? 8.359 -10.297 -13.734 1 96.75 79 GLY B N 1
ATOM 1627 C CA . GLY B 1 79 ? 8.688 -9.516 -12.547 1 96.75 79 GLY B CA 1
ATOM 1628 C C . GLY B 1 79 ? 8.188 -8.078 -12.625 1 96.75 79 GLY B C 1
ATOM 1629 O O . GLY B 1 79 ? 7.555 -7.59 -11.688 1 96.75 79 GLY B O 1
ATOM 1630 N N . ALA B 1 80 ? 8.445 -7.48 -13.703 1 98.19 80 ALA B N 1
ATOM 1631 C CA . ALA B 1 80 ? 8.023 -6.094 -13.883 1 98.19 80 ALA B CA 1
ATOM 1632 C C . ALA B 1 80 ? 6.504 -5.973 -13.836 1 98.19 80 ALA B C 1
ATOM 1634 O O . ALA B 1 80 ? 5.969 -5.035 -13.242 1 98.19 80 ALA B O 1
ATOM 1635 N N . LEU B 1 81 ? 5.844 -6.875 -14.461 1 97 81 LEU B N 1
ATOM 1636 C CA . LEU B 1 81 ? 4.387 -6.836 -14.492 1 97 81 LEU B CA 1
ATOM 1637 C C . LEU B 1 81 ? 3.807 -7.074 -13.102 1 97 81 LEU B C 1
ATOM 1639 O O . LEU B 1 81 ? 2.861 -6.395 -12.695 1 97 81 LEU B O 1
ATOM 1643 N N . ALA B 1 82 ? 4.348 -8.047 -12.414 1 95.62 82 ALA B N 1
ATOM 1644 C CA . ALA B 1 82 ? 3.887 -8.32 -11.055 1 95.62 82 ALA B CA 1
ATOM 1645 C C . ALA B 1 82 ? 4.082 -7.105 -10.156 1 95.62 82 ALA B C 1
ATOM 1647 O O . ALA B 1 82 ? 3.193 -6.758 -9.375 1 95.62 82 ALA B O 1
ATOM 1648 N N . GLY B 1 83 ? 5.258 -6.473 -10.281 1 97.69 83 GLY B N 1
ATOM 1649 C CA . GLY B 1 83 ? 5.512 -5.258 -9.523 1 97.69 83 GLY B CA 1
ATOM 1650 C C . GLY B 1 83 ? 4.555 -4.133 -9.859 1 97.69 83 GLY B C 1
ATOM 1651 O O . GLY B 1 83 ? 4.051 -3.451 -8.961 1 97.69 83 GLY B O 1
ATOM 1652 N N . PHE B 1 84 ? 4.324 -3.973 -11.102 1 98.31 84 PHE B N 1
ATOM 1653 C CA . PHE B 1 84 ? 3.402 -2.938 -11.555 1 98.31 84 PHE B CA 1
ATOM 1654 C C . PHE B 1 84 ? 2.006 -3.176 -10.992 1 98.31 84 PHE B C 1
ATOM 1656 O O . PHE B 1 84 ? 1.365 -2.248 -10.492 1 98.31 84 PHE B O 1
ATOM 1663 N N . MET B 1 85 ? 1.561 -4.391 -11.047 1 96.94 85 MET B N 1
ATOM 1664 C CA . MET B 1 85 ? 0.213 -4.723 -10.594 1 96.94 85 MET B CA 1
ATOM 1665 C C . MET B 1 85 ? 0.086 -4.539 -9.086 1 96.94 85 MET B C 1
ATOM 1667 O O . MET B 1 85 ? -0.879 -3.939 -8.609 1 96.94 85 MET B O 1
ATOM 1671 N N . ALA B 1 86 ? 1.061 -5.027 -8.359 1 97.19 86 ALA B N 1
ATOM 1672 C CA . ALA B 1 86 ? 1.036 -4.871 -6.906 1 97.19 86 ALA B CA 1
ATOM 1673 C C . ALA B 1 86 ? 1.098 -3.4 -6.512 1 97.19 86 ALA B C 1
ATOM 1675 O O . ALA B 1 86 ? 0.372 -2.961 -5.617 1 97.19 86 ALA B O 1
ATOM 1676 N N . GLY B 1 87 ? 1.965 -2.674 -7.18 1 98.44 87 GLY B N 1
ATOM 1677 C CA . GLY B 1 87 ? 2.117 -1.256 -6.895 1 98.44 87 GLY B CA 1
ATOM 1678 C C . GLY B 1 87 ? 0.87 -0.448 -7.203 1 98.44 87 GLY B C 1
ATOM 1679 O O . GLY B 1 87 ? 0.456 0.391 -6.398 1 98.44 87 GLY B O 1
ATOM 1680 N N . LEU B 1 88 ? 0.274 -0.709 -8.281 1 98.5 88 LEU B N 1
ATOM 1681 C CA . LEU B 1 88 ? -0.847 0.106 -8.734 1 98.5 88 LEU B CA 1
ATOM 1682 C C . LEU B 1 88 ? -2.145 -0.329 -8.062 1 98.5 88 LEU B C 1
ATOM 1684 O O . LEU B 1 88 ? -2.875 0.501 -7.52 1 98.5 88 LEU B O 1
ATOM 1688 N N . PHE B 1 89 ? -2.348 -1.587 -7.996 1 98.31 89 PHE B N 1
ATOM 1689 C CA . PHE B 1 89 ? -3.707 -2.012 -7.68 1 98.31 89 PHE B CA 1
ATOM 1690 C C . PHE B 1 89 ? -3.834 -2.371 -6.203 1 98.31 89 PHE B C 1
ATOM 1692 O O . PHE B 1 89 ? -4.945 -2.48 -5.68 1 98.31 89 PHE B O 1
ATOM 1699 N N . TRP B 1 90 ? -2.725 -2.578 -5.578 1 98.31 90 TRP B N 1
ATOM 1700 C CA . TRP B 1 90 ? -2.836 -2.854 -4.148 1 98.31 90 TRP B CA 1
ATOM 1701 C C . TRP B 1 90 ? -2.258 -1.705 -3.326 1 98.31 90 TRP B C 1
ATOM 1703 O O . TRP B 1 90 ? -2.957 -1.107 -2.506 1 98.31 90 TRP B O 1
ATOM 1713 N N . VAL B 1 91 ? -1.021 -1.353 -3.604 1 98.56 91 VAL B N 1
ATOM 1714 C CA . VAL B 1 91 ? -0.375 -0.329 -2.787 1 98.56 91 VAL B CA 1
ATOM 1715 C C . VAL B 1 91 ? -1.031 1.025 -3.043 1 98.56 91 VAL B C 1
ATOM 1717 O O . VAL B 1 91 ? -1.494 1.685 -2.109 1 98.56 91 VAL B O 1
ATOM 1720 N N . ALA B 1 92 ? -1.121 1.421 -4.285 1 98.75 92 ALA B N 1
ATOM 1721 C CA . ALA B 1 92 ? -1.72 2.711 -4.617 1 98.75 92 ALA B CA 1
ATOM 1722 C C . ALA B 1 92 ? -3.191 2.752 -4.219 1 98.75 92 ALA B C 1
ATOM 1724 O O . ALA B 1 92 ? -3.678 3.77 -3.719 1 98.75 92 ALA B O 1
ATOM 1725 N N . ALA B 1 93 ? -3.871 1.7 -4.484 1 98.69 93 ALA B N 1
ATOM 1726 C CA . ALA B 1 93 ? -5.289 1.66 -4.133 1 98.69 93 ALA B CA 1
ATOM 1727 C C . ALA B 1 93 ? -5.48 1.769 -2.621 1 98.69 93 ALA B C 1
ATOM 1729 O O . ALA B 1 93 ? -6.359 2.492 -2.15 1 98.69 93 ALA B O 1
ATOM 1730 N N . ALA B 1 94 ? -4.664 1.053 -1.9 1 98.56 94 ALA B N 1
ATOM 1731 C CA . ALA B 1 94 ? -4.738 1.135 -0.444 1 98.56 94 ALA B CA 1
ATOM 1732 C C . ALA B 1 94 ? -4.449 2.553 0.042 1 98.56 94 ALA B C 1
ATOM 1734 O O . ALA B 1 94 ? -5.141 3.066 0.924 1 98.56 94 ALA B O 1
ATOM 1735 N N . MET B 1 95 ? -3.436 3.145 -0.524 1 98.38 95 MET B N 1
ATOM 1736 C CA . MET B 1 95 ? -3.123 4.531 -0.201 1 98.38 95 MET B CA 1
ATOM 1737 C C . MET B 1 95 ? -4.289 5.449 -0.549 1 98.38 95 MET B C 1
ATOM 1739 O O . MET B 1 95 ? -4.57 6.406 0.174 1 98.38 95 MET B O 1
ATOM 1743 N N . GLY B 1 96 ? -4.926 5.145 -1.676 1 98.38 96 GLY B N 1
ATOM 1744 C CA . GLY B 1 96 ? -6.07 5.941 -2.086 1 98.38 96 GLY B CA 1
ATOM 1745 C C . GLY B 1 96 ? -7.195 5.938 -1.068 1 98.38 96 GLY B C 1
ATOM 1746 O O . GLY B 1 96 ? -7.785 6.984 -0.783 1 98.38 96 GLY B O 1
ATOM 1747 N N . ILE B 1 97 ? -7.473 4.836 -0.514 1 97.81 97 ILE B N 1
ATOM 1748 C CA . ILE B 1 97 ? -8.508 4.723 0.506 1 97.81 97 ILE B CA 1
ATOM 1749 C C . ILE B 1 97 ? -8.141 5.582 1.713 1 97.81 97 ILE B C 1
ATOM 1751 O O . ILE B 1 97 ? -8.945 6.398 2.17 1 97.81 97 ILE B O 1
ATOM 1755 N N . THR B 1 98 ? -6.934 5.395 2.152 1 97.75 98 THR B N 1
ATOM 1756 C CA . THR B 1 98 ? -6.473 6.125 3.326 1 97.75 98 THR B CA 1
ATOM 1757 C C . THR B 1 98 ? -6.488 7.629 3.064 1 97.75 98 THR B C 1
ATOM 1759 O O . THR B 1 98 ? -6.93 8.406 3.914 1 97.75 98 THR B O 1
ATOM 1762 N N . TYR B 1 99 ? -6.031 8.031 1.863 1 97.12 99 TYR B N 1
ATOM 1763 C CA . TYR B 1 99 ? -5.949 9.445 1.526 1 97.12 99 TYR B CA 1
ATOM 1764 C C . TYR B 1 99 ? -7.34 10.062 1.415 1 97.12 99 TYR B C 1
ATOM 1766 O O . TYR B 1 99 ? -7.531 11.234 1.738 1 97.12 99 TYR B O 1
ATOM 1774 N N . LEU B 1 100 ? -8.312 9.352 0.991 1 95.5 100 LEU B N 1
ATOM 1775 C CA . LEU B 1 100 ? -9.688 9.844 0.928 1 95.5 100 LEU B CA 1
ATOM 1776 C C . LEU B 1 100 ? -10.227 10.125 2.326 1 95.5 100 LEU B C 1
ATOM 1778 O O . LEU B 1 100 ? -10.766 11.203 2.582 1 95.5 100 LEU B O 1
ATOM 1782 N N . PHE B 1 101 ? -10.023 9.234 3.229 1 93.75 101 PHE B N 1
ATOM 1783 C CA . PHE B 1 101 ? -10.562 9.383 4.574 1 93.75 101 PHE B CA 1
ATOM 1784 C C . PHE B 1 101 ? -9.797 10.453 5.348 1 93.75 101 PHE B C 1
ATOM 1786 O O . PHE B 1 101 ? -10.359 11.117 6.219 1 93.75 101 PHE B O 1
ATOM 1793 N N . GLU B 1 102 ? -8.547 10.641 4.918 1 93.75 102 GLU B N 1
ATOM 1794 C CA . GLU B 1 102 ? -7.738 11.625 5.621 1 93.75 102 GLU B CA 1
ATOM 1795 C C . GLU B 1 102 ? -7.711 12.961 4.875 1 93.75 102 GLU B C 1
ATOM 1797 O O . GLU B 1 102 ? -6.949 13.859 5.227 1 93.75 102 GLU B O 1
ATOM 1802 N N . ARG B 1 103 ? -8.422 13.07 3.789 1 92.5 103 ARG B N 1
ATOM 1803 C CA . ARG B 1 103 ? -8.656 14.297 3.041 1 92.5 103 ARG B CA 1
ATOM 1804 C C . ARG B 1 103 ? -7.348 14.875 2.508 1 92.5 103 ARG B C 1
ATOM 1806 O O . ARG B 1 103 ? -7.113 16.078 2.602 1 92.5 103 ARG B O 1
ATOM 1813 N N . LYS B 1 104 ? -6.566 13.953 2.074 1 95 104 LYS B N 1
ATOM 1814 C CA . LYS B 1 104 ? -5.359 14.406 1.39 1 95 104 LYS B CA 1
ATOM 1815 C C . LYS B 1 104 ? -5.66 14.805 -0.052 1 95 104 LYS B C 1
ATOM 1817 O O . LYS B 1 104 ? -6.629 14.32 -0.645 1 95 104 LYS B O 1
ATOM 1822 N N . SER B 1 105 ? -4.816 15.633 -0.562 1 96.31 105 SER B N 1
ATOM 1823 C CA . SER B 1 105 ? -5.039 16.141 -1.913 1 96.31 105 SER B CA 1
ATOM 1824 C C . SER B 1 105 ? -4.781 15.062 -2.957 1 96.31 105 SER B C 1
ATOM 1826 O O . SER B 1 105 ? -3.986 14.148 -2.729 1 96.31 105 SER B O 1
ATOM 1828 N N . LEU B 1 106 ? -5.465 15.219 -4.086 1 96.44 106 LEU B N 1
ATOM 1829 C CA . LEU B 1 106 ? -5.234 14.32 -5.211 1 96.44 106 LEU B CA 1
ATOM 1830 C C . LEU B 1 106 ? -3.791 14.422 -5.695 1 96.44 106 LEU B C 1
ATOM 1832 O O . LEU B 1 106 ? -3.203 13.422 -6.117 1 96.44 106 LEU B O 1
ATOM 1836 N N . LYS B 1 107 ? -3.25 15.57 -5.641 1 98.12 107 LYS B N 1
ATOM 1837 C CA . LYS B 1 107 ? -1.868 15.789 -6.055 1 98.12 107 LYS B CA 1
ATOM 1838 C C . LYS B 1 107 ? -0.902 14.961 -5.215 1 98.12 107 LYS B C 1
ATOM 1840 O O . LYS B 1 107 ? -0.025 14.281 -5.754 1 98.12 107 LYS B O 1
ATOM 1845 N N . LEU B 1 108 ? -1.097 15.047 -3.936 1 98.19 108 LEU B N 1
ATOM 1846 C CA . LEU B 1 108 ? -0.232 14.281 -3.047 1 98.19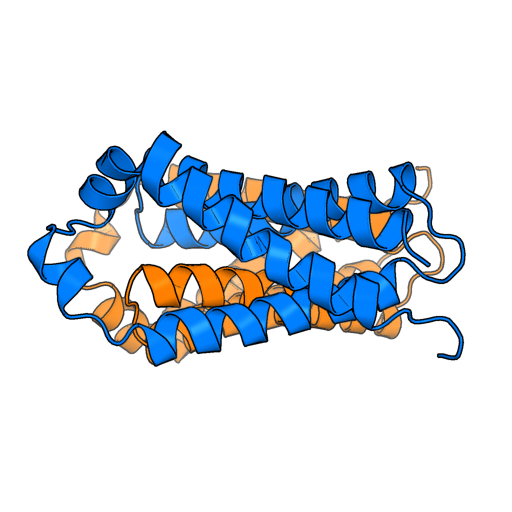 108 LEU B CA 1
ATOM 1847 C C . LEU B 1 108 ? -0.402 12.781 -3.285 1 98.19 108 LEU B C 1
ATOM 1849 O O . LEU B 1 108 ? 0.58 12.039 -3.291 1 98.19 108 LEU B O 1
ATOM 1853 N N . PHE B 1 109 ? -1.626 12.391 -3.525 1 98.44 109 PHE B N 1
ATOM 1854 C CA . PHE B 1 109 ? -1.898 10.984 -3.801 1 98.44 109 PHE B CA 1
ATOM 1855 C C . PHE B 1 109 ? -1.156 10.523 -5.051 1 98.44 109 PHE B C 1
ATOM 1857 O O . PHE B 1 109 ? -0.491 9.492 -5.035 1 98.44 109 PHE B O 1
ATOM 1864 N N . LEU B 1 110 ? -1.246 11.273 -6.07 1 98.69 110 LEU B N 1
ATOM 1865 C CA . LEU B 1 110 ? -0.63 10.883 -7.336 1 98.69 110 LEU B CA 1
ATOM 1866 C C . LEU B 1 110 ? 0.889 10.852 -7.211 1 98.69 110 LEU B C 1
ATOM 1868 O O . LEU B 1 110 ? 1.544 9.992 -7.809 1 98.69 110 LEU B O 1
ATOM 1872 N N . ILE B 1 111 ? 1.433 11.719 -6.434 1 98.56 111 ILE B N 1
ATOM 1873 C CA . ILE B 1 111 ? 2.877 11.75 -6.234 1 98.56 111 ILE B CA 1
ATOM 1874 C C . ILE B 1 111 ? 3.326 10.5 -5.477 1 98.56 111 ILE B C 1
ATOM 1876 O O . ILE B 1 111 ? 4.203 9.773 -5.941 1 98.56 111 ILE B O 1
ATOM 1880 N N . ASN B 1 112 ? 2.697 10.266 -4.34 1 98.69 112 ASN B N 1
ATOM 1881 C CA . ASN B 1 112 ? 3.133 9.156 -3.498 1 98.69 112 ASN B CA 1
ATOM 1882 C C . ASN B 1 112 ? 2.795 7.805 -4.125 1 98.69 112 ASN B C 1
ATOM 1884 O O . ASN B 1 112 ? 3.613 6.887 -4.109 1 98.69 112 ASN B O 1
ATOM 1888 N N . ALA B 1 113 ? 1.623 7.703 -4.656 1 98.69 113 ALA B N 1
ATOM 1889 C CA . ALA B 1 113 ? 1.233 6.461 -5.316 1 98.69 113 ALA B CA 1
ATOM 1890 C C . ALA B 1 113 ? 2.117 6.18 -6.531 1 98.69 113 ALA B C 1
ATOM 1892 O O . ALA B 1 113 ? 2.52 5.039 -6.766 1 98.69 113 ALA B O 1
ATOM 1893 N N . GLY B 1 114 ? 2.361 7.242 -7.332 1 98.75 114 GLY B N 1
ATOM 1894 C CA . GLY B 1 114 ? 3.232 7.086 -8.484 1 98.75 114 GLY B CA 1
ATOM 1895 C C . GLY B 1 114 ? 4.613 6.574 -8.125 1 98.75 114 GLY B C 1
ATOM 1896 O O . GLY B 1 114 ? 5.152 5.691 -8.797 1 98.75 114 GLY B O 1
ATOM 1897 N N . TYR B 1 115 ? 5.16 7.09 -7.062 1 98.75 115 TYR B N 1
ATOM 1898 C CA . TYR B 1 115 ? 6.457 6.633 -6.578 1 98.75 115 TYR B CA 1
ATOM 1899 C C . TYR B 1 115 ? 6.441 5.133 -6.301 1 98.75 115 TYR B C 1
ATOM 1901 O O . TYR B 1 115 ? 7.352 4.41 -6.707 1 98.75 115 TYR B O 1
ATOM 1909 N N . HIS B 1 116 ? 5.457 4.66 -5.609 1 98.75 116 HIS B N 1
ATOM 1910 C CA . HIS B 1 116 ? 5.414 3.254 -5.227 1 98.75 116 HIS B CA 1
ATOM 1911 C C . HIS B 1 116 ? 5.172 2.359 -6.438 1 98.75 116 HIS B C 1
ATOM 1913 O O . HIS B 1 116 ? 5.715 1.257 -6.523 1 98.75 116 HIS B O 1
ATOM 1919 N N . VAL B 1 117 ? 4.355 2.826 -7.402 1 98.81 117 VAL B N 1
ATOM 1920 C CA . VAL B 1 117 ? 4.113 2.041 -8.609 1 98.81 117 VAL B CA 1
ATOM 1921 C C . VAL B 1 117 ? 5.422 1.844 -9.367 1 98.81 117 VAL B C 1
ATOM 1923 O O . VAL B 1 117 ? 5.758 0.723 -9.758 1 98.81 117 VAL B O 1
ATOM 1926 N N . VAL B 1 118 ? 6.168 2.93 -9.547 1 98.88 118 VAL B N 1
ATOM 1927 C CA . VAL B 1 118 ? 7.438 2.867 -10.266 1 98.88 118 VAL B CA 1
ATOM 1928 C C . VAL B 1 118 ? 8.43 2.006 -9.492 1 98.88 118 VAL B C 1
ATOM 1930 O O . VAL B 1 118 ? 9.109 1.152 -10.07 1 98.88 118 VAL B O 1
ATOM 1933 N N . THR B 1 119 ? 8.469 2.201 -8.21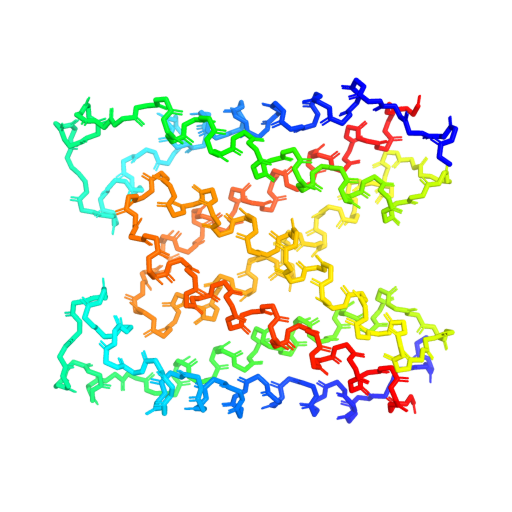1 1 98.81 119 THR B N 1
ATOM 1934 C CA . THR B 1 119 ? 9.43 1.491 -7.375 1 98.81 119 THR B CA 1
ATOM 1935 C C . THR B 1 119 ? 9.156 -0.009 -7.383 1 98.81 119 THR B C 1
ATOM 1937 O O . THR B 1 119 ? 10.07 -0.814 -7.559 1 98.81 119 THR B O 1
ATOM 1940 N N . PHE B 1 120 ? 7.91 -0.403 -7.215 1 98.75 120 PHE B N 1
ATOM 1941 C CA . PHE B 1 120 ? 7.547 -1.814 -7.238 1 98.75 120 PHE B CA 1
ATOM 1942 C C . PHE B 1 120 ? 7.84 -2.428 -8.602 1 98.75 120 PHE B C 1
ATOM 1944 O O . PHE B 1 120 ? 8.312 -3.562 -8.688 1 98.75 120 PHE B O 1
ATOM 1951 N N . THR B 1 121 ? 7.559 -1.703 -9.633 1 98.81 121 THR B N 1
ATOM 1952 C CA . THR B 1 121 ? 7.816 -2.184 -10.992 1 98.81 121 THR B CA 1
ATOM 1953 C C . THR B 1 121 ? 9.305 -2.443 -11.203 1 98.81 121 THR B C 1
ATOM 1955 O O . THR B 1 121 ? 9.688 -3.498 -11.703 1 98.81 121 THR B O 1
ATOM 1958 N N . VAL B 1 122 ? 10.102 -1.523 -10.82 1 98.81 122 VAL B N 1
ATOM 1959 C CA . VAL B 1 122 ? 11.547 -1.627 -11.008 1 98.81 122 VAL B CA 1
ATOM 1960 C C . VAL B 1 122 ? 12.102 -2.76 -10.141 1 98.81 122 VAL B C 1
ATOM 1962 O O . VAL B 1 122 ? 12.961 -3.525 -10.586 1 98.81 122 VAL B O 1
ATOM 1965 N N . MET B 1 123 ? 11.617 -2.881 -8.891 1 98.56 123 MET B N 1
ATOM 1966 C CA . MET B 1 123 ? 12.062 -3.98 -8.039 1 98.56 123 MET B CA 1
ATOM 1967 C C . MET B 1 123 ? 11.734 -5.328 -8.68 1 98.56 123 MET B C 1
ATOM 1969 O O . MET B 1 123 ? 12.57 -6.23 -8.695 1 98.56 123 MET B O 1
ATOM 1973 N N . GLY B 1 124 ? 10.508 -5.41 -9.18 1 98 124 GLY B N 1
ATOM 1974 C CA . GLY B 1 124 ? 10.133 -6.637 -9.867 1 98 124 GLY B CA 1
ATOM 1975 C C . GLY B 1 124 ? 11.008 -6.938 -11.07 1 98 124 GLY B C 1
ATOM 1976 O O . GLY B 1 124 ? 11.375 -8.094 -11.305 1 98 124 GLY B O 1
ATOM 1977 N N . LEU B 1 125 ? 11.289 -5.895 -11.812 1 98.5 125 LEU B N 1
ATOM 1978 C CA . LEU B 1 125 ? 12.156 -6.031 -12.977 1 98.5 125 LEU B CA 1
ATOM 1979 C C . LEU B 1 125 ? 13.531 -6.551 -12.57 1 98.5 125 LEU B C 1
ATOM 1981 O O . LEU B 1 125 ? 14.062 -7.477 -13.188 1 98.5 125 LEU B O 1
ATOM 1985 N N . ILE B 1 126 ? 14.141 -6.004 -11.562 1 98.38 126 ILE B N 1
ATOM 1986 C CA . ILE B 1 126 ? 15.469 -6.375 -11.078 1 98.38 126 ILE B CA 1
ATOM 1987 C C . ILE B 1 126 ? 15.469 -7.832 -10.625 1 98.38 126 ILE B C 1
ATOM 1989 O O . ILE B 1 126 ? 16.344 -8.609 -10.992 1 98.38 126 ILE B O 1
ATOM 1993 N N . LEU B 1 127 ? 14.453 -8.234 -9.898 1 97.44 127 LEU B N 1
ATOM 1994 C CA . LEU B 1 127 ? 14.367 -9.586 -9.359 1 97.44 127 LEU B CA 1
ATOM 1995 C C . LEU B 1 127 ? 14.102 -10.602 -10.461 1 97.44 127 LEU B C 1
ATOM 1997 O O . LEU B 1 127 ? 14.5 -11.758 -10.352 1 97.44 127 LEU B O 1
ATOM 2001 N N . GLY B 1 128 ? 13.398 -10.141 -11.461 1 95.81 128 GLY B N 1
ATOM 2002 C CA . GLY B 1 128 ? 13.117 -11.008 -12.594 1 95.81 128 GLY B CA 1
ATOM 2003 C C . GLY B 1 128 ? 14.328 -11.242 -13.484 1 95.81 128 GLY B C 1
ATOM 2004 O O . GLY B 1 128 ? 14.469 -12.312 -14.07 1 95.81 128 GLY B O 1
ATOM 2005 N N . VAL B 1 129 ? 15.172 -10.25 -13.578 1 95.12 129 VAL B N 1
ATOM 2006 C CA . VAL B 1 129 ? 16.344 -10.312 -14.445 1 95.12 129 VAL B CA 1
ATOM 2007 C C . VAL B 1 129 ? 17.484 -11.031 -13.727 1 95.12 129 VAL B C 1
ATOM 2009 O O . VAL B 1 129 ? 18.188 -11.852 -14.312 1 95.12 129 VAL B O 1
ATOM 2012 N N . TRP B 1 130 ? 17.672 -10.68 -12.5 1 93.56 130 TRP B N 1
ATOM 2013 C CA . TRP B 1 130 ? 18.812 -11.164 -11.727 1 93.56 130 TRP B CA 1
ATOM 2014 C C . TRP B 1 130 ? 18.391 -12.297 -10.797 1 93.56 130 TRP B C 1
ATOM 2016 O O . TRP B 1 130 ? 18 -12.055 -9.648 1 93.56 130 TRP B O 1
ATOM 2026 N N . LYS B 1 131 ? 18.641 -13.594 -11.219 1 88.62 131 LYS B N 1
ATOM 2027 C CA . LYS B 1 131 ? 18.172 -14.758 -10.469 1 88.62 131 LYS B CA 1
ATOM 2028 C C . LYS B 1 131 ? 19.328 -15.461 -9.773 1 88.62 131 LYS B C 1
ATOM 2030 O O . LYS B 1 131 ? 20.469 -15.391 -10.234 1 88.62 131 LYS B O 1
#

pLDDT: mean 94.12, std 7.75, range [50.84, 98.88]

Foldseek 3Di:
DVQADVVLLLVLLVVLVVLCCCLCPPPCVVVLCVLVVHDPVNVVPDPPCCVVVVSSVVSSVLLVVLLVVQPRPAALVSQLVVLLCCLQVPVLVVVVVVCVVVVGDPVNSCSVSVSSNVSSNVSRNSSRHPD/DVQADVVLLLVLLVVLVVLCCCLCPPPCVVVLCVLVVHDPVNVVPDPPCCVVVVSSVVSSVLLVVLLVVQPRPAALVSQLVVLLCCLQVPVLVVVVVVCVVVVGDPVNSCSVSVSSNVSSNVSRNSSRHPD

Secondary structure (DSSP, 8-state):
-TT--HHHHHHHHHHHHHHHHIIIIIISHHHHHHHHT--HHHHHTS-HHHHHHHHHHHHHHHHHHHHHHH-TT--HHHHHHHHHHIIIIIIIHHHHHHHHHTT--HHHHHHHHHHHHHHHHHHHHHHHH--/-TT--HHHHHHHHHHHHHHHHIIIIIISHHHHHHHHT--HHHHHTS-HHHHHHHHHHHHHHHHHHHHHHH-TT--HHHHHHHHHHIIIIIIIHHHHHHHHHTT--HHHHHHHHHHHHHHHHHHHHHHHH--

Sequence (262 aa):
MDSINYLAVIAAALSAFLIGGVWYSVLFAKPWMKENGFDEAELRNSNMGKIFGGSFIFSLIISFVFVLFLGPERNAAIGALAGFMAGLFWVAAAMGITYLFERKSLKLFLINAGYHVVTFTVMGLILGVWKMDSINYLAVIAAALSAFLIGGVWYSVLFAKPWMKENGFDEAELRNSNMGKIFGGSFIFSLIISFVFVLFLGPERNAAIGALAGFMAGLFWVAAAMGITYLFERKSLKLFLINAGYHVVTFTVMGLILGVWK

Solvent-accessible surface area (backbone atoms only — not comparable to full-atom values): 12977 Å² total; per-residue (Å²): 117,96,68,66,39,64,65,29,29,50,50,25,24,50,46,44,53,57,50,45,49,47,44,51,65,66,74,36,30,65,66,50,30,58,70,71,69,53,51,74,70,61,66,65,74,48,65,57,64,59,36,53,50,50,32,44,53,30,30,38,47,31,32,49,54,45,50,66,70,55,44,84,83,44,31,39,67,57,19,23,49,51,16,34,48,46,14,47,38,41,35,26,22,52,48,48,38,54,32,44,77,65,67,51,55,68,66,50,47,53,53,56,32,48,51,44,21,52,39,31,17,51,28,21,25,40,44,14,62,43,102,118,95,68,65,38,63,67,30,30,51,50,26,23,51,45,43,52,56,50,45,48,46,43,52,65,65,75,37,29,65,64,50,30,58,71,70,68,54,51,75,69,62,66,66,72,49,66,56,63,59,36,53,50,51,32,45,52,31,30,36,46,31,32,49,54,46,51,64,70,56,45,84,85,45,30,38,67,58,19,24,48,52,16,34,47,46,14,48,38,43,36,27,22,52,49,49,38,55,33,44,77,67,68,51,55,70,66,51,47,53,53,55,31,48,51,44,21,52,40,33,18,51,28,19,26,42,45,15,63,43,101

Organism: Batrachochytrium dendrobatidis (strain JAM81 / FGSC 10211) (NCBI:txid684364)